Protein AF-C4ICD7-F1 (afdb_monomer)

Nearest PDB structures (foldseek):
  5x9h-assembly1_A  TM=9.433E-01  e=5.413E-24  Thermus thermophilus HB8
  2oux-assembly1_B  TM=9.310E-01  e=3.403E-22  Enterococcus faecalis V583
  5x9g-assembly1_A  TM=9.024E-01  e=1.078E-21  Thermus thermophilus HB8
  8gpv-assembly1_A-2  TM=9.003E-01  e=3.442E-19  Clostridiales bacterium
  8gps-assembly1_A-2  TM=8.011E-01  e=1.754E-17  Chryseobacterium hispalense

Foldseek 3Di:
DDLVVLVCCLQPNDLVSVVVSLVPDQLVSVLVSCVVCVVCNLVSLVSDDLLSLLRNLLPDDLLCSVVSLVSDDLLSSLSNLQNHFLLSLLSNLVNDDPVSSVSSLVSYDPVSSVLSVQLNVADCQWQSNQFTQQAAEDEQAAFLLRVVVVCVVRVSSHPDDQKYFYADPQQATQFIDGPVNSVVDDRRDTSNVRTDRPADAEERNHGLVVVLVVCVVPVDQKHFYAHPRRRTSGMHGVVSSVVVVVLVVVQVVCVVVQFHSPDDPPDDPVNRCVRRVVVVVVVVVVVVVVVVVVVVCVVVCVVPVVVVVCVVVVVVD

Sequence (317 aa):
MTKERLLEILLYGSDKELQEAINKIHPADILDIIHDEENDFVKILNRLPDWMIADIIEEEEDEEKYEILKNFSENKQKNILGEMFSDEITDMVGALDEEESKEVLEKIDEDERKDVQKLLNYDPDTAGGIMATEFVSIRENKSIGETLKYLQKEAPDAESVYYLYVVDKMDILKGVVSLRDIVCTQFDTKISDITNNNVISVKYDVDQEEVANIFEKYGFLSMPVVNENNKLLGMVTADDIMEVLKDESTEDIHRLGGIDKEEKVDGTLSESIKSRLPWLVINLITAILAASVVGAFEGTISQVVSLATFMPIVAGM

Organism: NCBI:txid632245

pLDDT: mean 91.86, std 5.86, range [65.81, 98.44]

Mean predicted aligned error: 6.98 Å

Radius of gyration: 26.68 Å; Cα contacts (8 Å, |Δi|>4): 377; chains: 1; bounding box: 60×42×92 Å

Secondary structure (DSSP, 8-state):
--HHHHHHHHHH--HHHHHHHHTTS-HHHHHHHHHHTTTTHHHHHTTS-HHHHHHHHHTS-HHHHHHHHHTS-HHHHHHHHTTS-HHHHHHHHHHS-HHHHHHHHTTS-HHHHHHHHHHTTS-TTBTTTS-BS-EEEE-TT-BHHHHHHHHHHHGGG-SEEEEEEEE-TT-BEEEEEEHHHHHHS-TTSBHHHH-B-----EETTSBHHHHHHHHHHHT-SEEEEE-TT-BEEEEEEHHHHHHHHHHHHHHHHHHHHT--TT--TT--HHHHHHHHHHHHHHHHHHHHHHHHHHHHTHHHHHH-THHHHHHHHHHT-

Solvent-accessible surface area (backbone atoms only — not comparable to full-atom values): 17290 Å² total; per-residue (Å²): 134,56,71,70,60,49,52,48,30,53,74,70,39,53,73,67,56,36,54,62,44,60,80,71,53,60,40,60,66,50,43,60,48,37,69,75,37,67,92,46,33,72,64,35,58,72,72,52,57,50,56,61,50,18,53,31,37,64,70,41,60,46,75,50,33,57,65,61,47,66,76,47,56,71,73,52,38,26,51,21,54,67,53,45,55,47,30,58,54,30,49,31,40,69,62,45,55,79,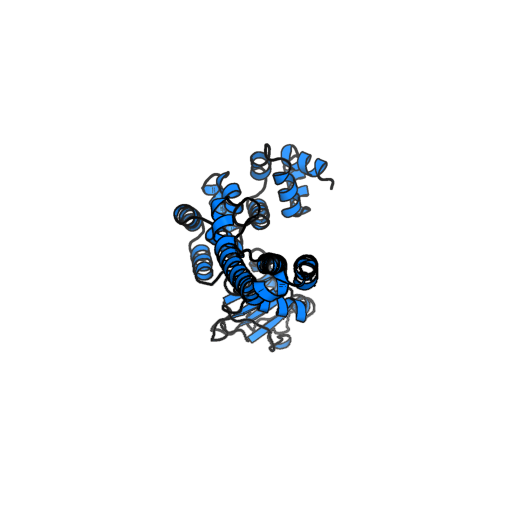68,58,31,49,56,54,55,72,46,40,54,78,67,60,39,54,50,27,59,54,37,67,72,37,57,69,68,12,40,29,27,60,22,32,62,41,58,47,72,45,51,50,85,40,30,35,49,56,49,53,58,48,45,75,70,47,48,88,76,27,83,46,68,61,52,35,36,26,34,46,101,83,43,28,63,54,23,38,36,45,42,68,58,50,76,74,45,61,50,82,44,43,42,59,80,66,44,40,62,85,61,77,65,44,48,39,82,38,45,42,69,62,52,39,54,51,35,70,74,70,68,50,66,59,43,45,22,18,48,99,82,39,29,62,66,30,27,30,52,46,64,62,39,54,51,50,55,54,50,54,53,49,36,52,54,29,50,76,71,46,36,44,79,86,65,53,95,87,54,53,76,68,55,56,47,62,47,31,46,64,49,50,50,53,52,49,53,53,51,50,52,52,50,52,56,54,56,75,42,45,74,61,39,72,77,40,60,67,55,64,72,46,44,64,62,64,74,74,108

InterPro domains:
  IPR000644 CBS domain [PF00571] (128-183)
  IPR000644 CBS domain [PF00571] (191-246)
  IPR000644 CBS domain [PS51371] (131-192)
  IPR000644 CBS domain [PS51371] (194-251)
  IPR000644 CBS domain [SM00116] (134-187)
  IPR000644 CBS domain [SM00116] (198-246)
  IPR006668 Magnesium transporter, MgtE intracellular domain [PF03448] (25-125)
  IPR006668 Magnesium transporter, MgtE intracellular domain [SM00924] (25-127)
  IPR006669 Magnesium transporter MgtE [PTHR43773] (16-317)
  IPR006669 Magnesium transporter MgtE [TIGR00400] (7-317)
  IPR036739 SLC41A/MgtE divalent cation transporters, integral membrane domain superfamily [G3DSA:1.10.357.20] (265-317)
  IPR036739 SLC41A/MgtE divalent cation transporters, integral membrane domain superfamily [SSF161093] (270-317)
  IPR038076 MgtE, N-terminal domain superfamily [G3DSA:1.25.60.10] (1-122)
  IPR046342 CBS domain superfamily [G3DSA:3.10.580.10] (123-251)
  IPR046342 CBS domain superfamily [SSF54631] (126-263)

Structure (mmCIF, N/CA/C/O backbone):
data_AF-C4ICD7-F1
#
_entry.id   AF-C4ICD7-F1
#
loop_
_atom_site.group_PDB
_atom_site.id
_atom_site.type_symbol
_atom_site.label_atom_id
_atom_site.label_alt_id
_atom_site.label_comp_id
_atom_site.label_asym_id
_atom_site.label_entity_id
_atom_site.label_seq_id
_atom_site.pdbx_PDB_ins_code
_atom_site.Cartn_x
_atom_site.Cartn_y
_atom_site.Cartn_z
_atom_site.occupancy
_atom_site.B_iso_or_equiv
_atom_site.auth_seq_id
_atom_site.auth_comp_id
_atom_site.auth_asym_id
_atom_site.auth_atom_id
_atom_site.pdbx_PDB_model_num
ATOM 1 N N . MET A 1 1 ? 20.486 -18.570 3.907 1.00 75.75 1 MET A N 1
ATOM 2 C CA . MET A 1 1 ? 21.836 -18.074 4.272 1.00 75.75 1 MET A CA 1
ATOM 3 C C . MET A 1 1 ? 21.770 -17.638 5.732 1.00 75.75 1 MET A C 1
ATOM 5 O O . MET A 1 1 ? 20.663 -17.356 6.156 1.00 75.75 1 MET A O 1
ATOM 9 N N . THR A 1 2 ? 22.843 -17.670 6.532 1.00 87.38 2 THR A N 1
ATOM 10 C CA . THR A 1 2 ? 22.747 -17.177 7.929 1.00 87.38 2 THR A CA 1
ATOM 11 C C . THR A 1 2 ? 22.864 -15.652 7.972 1.00 87.38 2 THR A C 1
ATOM 13 O O . THR A 1 2 ? 23.501 -15.084 7.080 1.00 87.38 2 THR A O 1
ATOM 16 N N . LYS A 1 3 ? 22.286 -15.008 9.000 1.00 87.06 3 LYS A N 1
ATOM 17 C CA . LYS A 1 3 ? 22.340 -13.547 9.205 1.00 87.06 3 LYS A CA 1
ATOM 18 C C . LYS A 1 3 ? 23.787 -13.040 9.229 1.00 87.06 3 LYS A C 1
ATOM 20 O O . LYS A 1 3 ? 24.115 -12.096 8.518 1.00 87.06 3 LYS A O 1
ATOM 25 N N . GLU A 1 4 ? 24.700 -13.750 9.904 1.00 87.56 4 GLU A N 1
ATOM 26 C CA . GLU A 1 4 ? 26.110 -13.328 9.966 1.00 87.56 4 GLU A CA 1
ATOM 27 C C . GLU A 1 4 ? 26.805 -13.399 8.601 1.00 87.56 4 GLU A C 1
ATOM 29 O O . GLU A 1 4 ? 27.629 -12.549 8.266 1.00 87.56 4 GLU A O 1
ATOM 34 N N . ARG A 1 5 ? 26.471 -14.409 7.785 1.00 89.19 5 ARG A N 1
ATOM 35 C CA . ARG A 1 5 ? 27.045 -14.530 6.442 1.00 89.19 5 ARG A CA 1
ATOM 36 C C . ARG A 1 5 ? 26.498 -13.460 5.501 1.00 89.19 5 ARG A C 1
ATOM 38 O O . ARG A 1 5 ? 27.237 -12.998 4.636 1.00 89.19 5 ARG A O 1
ATOM 45 N N . LEU A 1 6 ? 25.225 -13.093 5.648 1.00 90.44 6 LEU A N 1
ATOM 46 C CA . LEU A 1 6 ? 24.626 -12.000 4.890 1.00 90.44 6 LEU A CA 1
ATOM 47 C C . LEU A 1 6 ? 25.302 -10.672 5.244 1.00 90.44 6 LEU A C 1
ATOM 49 O O . LEU A 1 6 ? 25.805 -10.006 4.344 1.00 90.44 6 LEU A O 1
ATOM 53 N N . LEU A 1 7 ? 25.432 -10.360 6.535 1.00 90.88 7 LEU A N 1
ATOM 54 C CA . LEU A 1 7 ? 26.133 -9.166 7.011 1.00 90.88 7 LEU A CA 1
ATOM 55 C C . LEU A 1 7 ? 27.568 -9.076 6.463 1.00 90.88 7 LEU A C 1
ATOM 57 O O . LEU A 1 7 ? 27.983 -8.037 5.954 1.00 90.88 7 LEU A O 1
ATOM 61 N N . GLU A 1 8 ? 28.321 -10.181 6.480 1.00 91.19 8 GLU A N 1
ATOM 62 C CA . GLU A 1 8 ? 29.675 -10.222 5.914 1.00 91.19 8 GLU A CA 1
ATOM 63 C C . GLU A 1 8 ? 29.690 -9.867 4.414 1.00 91.19 8 GLU A C 1
ATOM 65 O O . GLU A 1 8 ? 30.572 -9.138 3.954 1.00 91.19 8 GLU A O 1
ATOM 70 N N . ILE A 1 9 ? 28.710 -10.346 3.641 1.00 92.19 9 ILE A N 1
ATOM 71 C CA . ILE A 1 9 ? 28.584 -10.027 2.211 1.00 92.19 9 ILE A CA 1
ATOM 72 C C . ILE A 1 9 ? 28.192 -8.554 2.017 1.00 92.19 9 ILE A C 1
ATOM 74 O O . ILE A 1 9 ? 28.817 -7.864 1.203 1.00 92.19 9 ILE A O 1
ATOM 78 N N . LEU A 1 10 ? 27.220 -8.062 2.791 1.00 91.19 10 LEU A N 1
ATOM 79 C CA . LEU A 1 10 ? 26.747 -6.675 2.759 1.00 91.19 10 LEU A CA 1
ATOM 80 C C . LEU A 1 10 ? 27.852 -5.674 3.109 1.00 91.19 10 LEU A C 1
ATOM 82 O O . LEU A 1 10 ? 27.920 -4.611 2.500 1.00 91.19 10 LEU A O 1
ATOM 86 N N . LEU A 1 11 ? 28.785 -6.023 3.996 1.00 90.00 11 LEU A N 1
ATOM 87 C CA . LEU A 1 11 ? 29.894 -5.141 4.378 1.00 90.00 11 LEU A CA 1
ATOM 88 C C . LEU A 1 11 ? 31.153 -5.315 3.527 1.00 90.00 11 LEU A C 1
ATOM 90 O O . LEU A 1 11 ? 31.788 -4.324 3.162 1.00 90.00 11 LEU A O 1
ATOM 94 N N . TYR A 1 12 ? 31.521 -6.557 3.199 1.00 92.00 12 TYR A N 1
ATOM 95 C CA . TYR A 1 12 ? 32.847 -6.875 2.652 1.00 92.00 12 TYR A CA 1
ATOM 96 C C . TYR A 1 12 ? 32.838 -7.788 1.423 1.00 92.00 12 TYR A C 1
ATOM 98 O O . TYR A 1 12 ? 33.898 -8.016 0.834 1.00 92.00 12 TYR A O 1
ATOM 106 N N . GLY A 1 13 ? 31.681 -8.323 1.028 1.00 90.25 13 GLY A N 1
ATOM 107 C CA . GLY A 1 13 ? 31.558 -9.181 -0.152 1.00 90.25 13 GLY A CA 1
ATOM 108 C C . GLY A 1 13 ? 31.999 -8.471 -1.432 1.00 90.25 13 GLY A C 1
ATOM 109 O O . GLY A 1 13 ? 31.950 -7.251 -1.527 1.00 90.25 13 GLY A O 1
ATOM 110 N N . SER A 1 14 ? 32.425 -9.209 -2.448 1.00 93.31 14 SER A N 1
ATOM 111 C CA . SER A 1 14 ? 32.646 -8.625 -3.779 1.00 93.31 14 SER A CA 1
ATOM 112 C C . SER A 1 14 ? 31.326 -8.179 -4.427 1.00 93.31 14 SER A C 1
ATOM 114 O O . SER A 1 14 ? 30.272 -8.713 -4.091 1.00 93.31 14 SER A O 1
ATOM 116 N N . ASP A 1 15 ? 31.364 -7.268 -5.407 1.00 90.12 15 ASP A N 1
ATOM 117 C CA . ASP A 1 15 ? 30.156 -6.807 -6.127 1.00 90.12 15 ASP A CA 1
ATOM 118 C C . ASP A 1 15 ? 29.334 -7.973 -6.698 1.00 90.12 15 ASP A C 1
ATOM 120 O O . ASP A 1 15 ? 28.107 -7.955 -6.690 1.00 90.12 15 ASP A O 1
ATOM 124 N N . LYS A 1 16 ? 30.018 -9.035 -7.141 1.00 92.44 16 LYS A N 1
ATOM 125 C CA . LYS A 1 16 ? 29.370 -10.248 -7.641 1.00 92.44 16 LYS A CA 1
ATOM 126 C C . LYS A 1 16 ? 28.662 -11.030 -6.531 1.00 92.44 16 LYS A C 1
ATOM 128 O O . LYS A 1 16 ? 27.546 -11.492 -6.742 1.00 92.44 16 LYS A O 1
ATOM 133 N N . GLU A 1 17 ? 29.306 -11.211 -5.379 1.00 92.69 17 GLU A N 1
ATOM 134 C CA . GLU A 1 17 ? 28.687 -11.892 -4.232 1.00 92.69 17 GLU A CA 1
ATOM 135 C C . GLU A 1 17 ? 27.501 -11.098 -3.694 1.00 92.69 17 GLU A C 1
ATOM 137 O O . GLU A 1 17 ? 26.475 -11.690 -3.375 1.00 92.69 17 GLU A O 1
ATOM 142 N N . LEU A 1 18 ? 27.627 -9.770 -3.650 1.00 92.12 18 LEU A N 1
ATOM 143 C CA . LEU A 1 18 ? 26.559 -8.869 -3.244 1.00 92.12 18 LEU A CA 1
ATOM 144 C C . LEU A 1 18 ? 25.364 -8.971 -4.196 1.00 92.12 18 LEU A C 1
ATOM 146 O O . LEU A 1 18 ? 24.251 -9.215 -3.748 1.00 92.12 18 LEU A O 1
ATOM 150 N N . GLN A 1 19 ? 25.589 -8.896 -5.509 1.00 90.38 19 GLN A N 1
ATOM 151 C CA . GLN A 1 19 ? 24.520 -9.038 -6.498 1.00 90.38 19 GLN A CA 1
ATOM 152 C C . GLN A 1 19 ? 23.853 -10.424 -6.448 1.00 90.38 19 GLN A C 1
ATOM 154 O O . GLN A 1 19 ? 22.639 -10.543 -6.593 1.00 90.38 19 GLN A O 1
ATOM 159 N N . GLU A 1 20 ? 24.623 -11.495 -6.231 1.00 90.50 20 GLU A N 1
ATOM 160 C CA . GLU A 1 20 ? 24.060 -12.838 -6.050 1.00 90.50 20 GLU A CA 1
ATOM 161 C C . GLU A 1 20 ? 23.255 -12.987 -4.752 1.00 90.50 20 GLU A C 1
ATOM 163 O O . GLU A 1 20 ? 22.360 -13.835 -4.711 1.00 90.50 20 GLU A O 1
ATOM 168 N N . ALA A 1 21 ? 23.593 -12.221 -3.711 1.00 90.38 21 ALA A N 1
ATOM 169 C CA . ALA A 1 21 ? 22.885 -12.197 -2.436 1.00 90.38 21 ALA A CA 1
ATOM 170 C C . ALA A 1 21 ? 21.577 -11.404 -2.541 1.00 90.38 21 ALA A C 1
ATOM 172 O O . ALA A 1 21 ? 20.526 -11.969 -2.265 1.00 90.38 21 ALA A O 1
ATOM 173 N N . ILE A 1 22 ? 21.639 -10.162 -3.028 1.00 90.19 22 ILE A N 1
ATOM 174 C CA . ILE A 1 22 ? 20.489 -9.261 -3.228 1.00 90.19 22 ILE A CA 1
ATOM 175 C C . ILE A 1 22 ? 19.388 -9.945 -4.050 1.00 90.19 22 ILE A C 1
ATOM 177 O O . ILE A 1 22 ? 18.231 -9.925 -3.669 1.00 90.19 22 ILE A O 1
ATOM 181 N N . ASN A 1 23 ? 19.741 -10.673 -5.115 1.00 87.75 23 ASN A N 1
ATOM 182 C CA . ASN A 1 23 ? 18.763 -11.384 -5.956 1.00 87.75 23 ASN A CA 1
ATOM 183 C C . ASN A 1 23 ? 18.066 -12.591 -5.285 1.00 87.75 23 ASN A C 1
ATOM 185 O O . ASN A 1 23 ? 17.307 -13.302 -5.946 1.00 87.75 23 ASN A O 1
ATOM 189 N N . LYS A 1 24 ? 18.407 -12.937 -4.041 1.00 90.38 24 LYS A N 1
ATOM 190 C CA . LYS A 1 24 ? 17.931 -14.156 -3.360 1.00 90.38 24 LYS A CA 1
ATOM 191 C C . LYS A 1 24 ? 17.367 -13.895 -1.968 1.00 90.38 24 LYS A C 1
ATOM 193 O O . LYS A 1 24 ? 17.033 -14.865 -1.287 1.00 90.38 24 LYS A O 1
ATOM 198 N N . ILE A 1 25 ? 17.369 -12.648 -1.522 1.00 91.75 25 ILE A N 1
ATOM 199 C CA . ILE A 1 25 ? 17.092 -12.261 -0.141 1.00 91.75 25 ILE A CA 1
ATOM 200 C C . ILE A 1 25 ? 15.985 -11.232 -0.162 1.00 91.75 25 ILE A C 1
ATOM 202 O O . ILE A 1 25 ? 15.943 -10.418 -1.081 1.00 91.75 25 ILE A O 1
ATOM 206 N N . HIS A 1 26 ? 15.107 -11.314 0.829 1.00 92.38 26 HIS A N 1
ATOM 207 C CA . HIS A 1 26 ? 14.028 -10.358 0.973 1.00 92.38 26 HIS A CA 1
ATOM 208 C C . HIS A 1 26 ? 14.561 -9.029 1.533 1.00 92.38 26 HIS A C 1
ATOM 210 O O . HIS A 1 26 ? 15.415 -9.074 2.423 1.00 92.38 26 HIS A O 1
ATOM 216 N N . PRO A 1 27 ? 14.064 -7.875 1.070 1.00 93.75 27 PRO A N 1
ATOM 217 C CA . PRO A 1 27 ? 14.352 -6.561 1.652 1.00 93.75 27 PRO A CA 1
ATOM 218 C C . PRO A 1 27 ? 14.207 -6.532 3.185 1.00 93.75 27 PRO A C 1
ATOM 220 O O . PRO A 1 27 ? 15.164 -6.177 3.872 1.00 93.75 27 PRO A O 1
ATOM 223 N N . ALA A 1 28 ? 13.107 -7.071 3.724 1.00 92.88 28 ALA A N 1
ATOM 224 C CA . ALA A 1 28 ? 12.883 -7.237 5.169 1.00 92.88 28 ALA A CA 1
ATOM 225 C C . ALA A 1 28 ? 14.028 -7.950 5.933 1.00 92.88 28 ALA A C 1
ATOM 227 O O . ALA A 1 28 ? 14.398 -7.545 7.031 1.00 92.88 28 ALA A O 1
ATOM 228 N N . ASP A 1 29 ? 14.670 -8.977 5.351 1.00 93.50 29 ASP A N 1
ATOM 229 C CA . ASP A 1 29 ? 15.812 -9.656 5.999 1.00 93.50 29 ASP A CA 1
ATOM 230 C C . ASP A 1 29 ? 17.044 -8.732 6.102 1.00 93.50 29 ASP A C 1
ATOM 232 O O . ASP A 1 29 ? 17.922 -8.922 6.952 1.00 93.50 29 ASP A O 1
ATOM 236 N N . ILE A 1 30 ? 17.169 -7.784 5.169 1.00 92.69 30 ILE A N 1
ATOM 237 C CA . ILE A 1 30 ? 18.229 -6.776 5.171 1.00 92.69 30 ILE A CA 1
ATOM 238 C C . ILE A 1 30 ? 17.878 -5.681 6.177 1.00 92.69 30 ILE A C 1
ATOM 240 O O . ILE A 1 30 ? 18.768 -5.288 6.930 1.00 92.69 30 ILE A O 1
ATOM 244 N N . LEU A 1 31 ? 16.614 -5.255 6.243 1.00 92.69 31 LEU A N 1
ATOM 245 C CA . LEU A 1 31 ? 16.120 -4.303 7.238 1.00 92.69 31 LEU A CA 1
ATOM 246 C C . LEU A 1 31 ? 16.405 -4.790 8.670 1.00 92.69 31 LEU A C 1
ATOM 248 O O . LEU A 1 31 ? 17.086 -4.107 9.433 1.00 92.69 31 LEU A O 1
ATOM 252 N N . ASP A 1 32 ? 16.086 -6.052 8.965 1.00 91.62 32 ASP A N 1
ATOM 253 C CA . ASP A 1 32 ? 16.416 -6.724 10.231 1.00 91.62 32 ASP A CA 1
ATOM 254 C C . ASP A 1 32 ? 17.914 -6.654 10.596 1.00 91.62 32 ASP A C 1
ATOM 256 O O . ASP A 1 32 ? 18.301 -6.654 11.768 1.00 91.62 32 ASP A O 1
ATOM 260 N N . ILE A 1 33 ? 18.810 -6.729 9.606 1.00 90.62 33 ILE A N 1
ATOM 261 C CA . ILE A 1 33 ? 20.265 -6.623 9.829 1.00 90.62 33 ILE A CA 1
ATOM 262 C C . ILE A 1 33 ? 20.659 -5.184 10.114 1.00 90.62 33 ILE A C 1
ATOM 264 O O . ILE A 1 33 ? 21.550 -4.928 10.922 1.00 90.62 33 ILE A O 1
ATOM 268 N N . ILE A 1 34 ? 20.035 -4.270 9.394 1.00 88.81 34 ILE A N 1
ATOM 269 C CA . ILE A 1 34 ? 20.298 -2.850 9.452 1.00 88.81 34 ILE A CA 1
ATOM 270 C C . ILE A 1 34 ? 19.889 -2.284 10.824 1.00 88.81 34 ILE A C 1
ATOM 272 O O . ILE A 1 34 ? 20.670 -1.520 11.394 1.00 88.81 34 ILE A O 1
ATOM 276 N N . HIS A 1 35 ? 18.764 -2.732 11.393 1.00 88.12 35 HIS A N 1
ATOM 277 C CA . HIS A 1 35 ? 18.363 -2.426 12.775 1.00 88.12 35 HIS A CA 1
ATOM 278 C C . HIS A 1 35 ? 19.342 -2.983 13.817 1.00 88.12 35 HIS A C 1
ATOM 280 O O . HIS A 1 35 ? 19.689 -2.298 14.775 1.00 88.12 35 HIS A O 1
ATOM 286 N N . ASP A 1 36 ? 19.850 -4.205 13.624 1.00 87.31 36 ASP A N 1
ATOM 287 C CA . ASP A 1 36 ? 20.812 -4.817 14.555 1.00 87.31 36 ASP A CA 1
ATOM 288 C C . ASP A 1 36 ? 22.197 -4.131 14.534 1.00 87.31 36 ASP A C 1
ATOM 290 O O . ASP A 1 36 ? 22.930 -4.166 15.528 1.00 87.31 36 ASP A O 1
ATOM 294 N N . GLU A 1 37 ? 22.588 -3.531 13.405 1.00 84.31 37 GLU A N 1
ATOM 295 C CA . GLU A 1 37 ? 23.934 -3.000 13.146 1.00 84.31 37 GLU A CA 1
ATOM 296 C C . GLU A 1 37 ? 23.916 -1.495 12.801 1.00 84.31 37 GLU A C 1
ATOM 298 O O . GLU A 1 37 ? 24.509 -1.054 11.807 1.00 84.31 37 GLU A O 1
ATOM 303 N N . GLU A 1 38 ? 23.300 -0.676 13.663 1.00 74.44 38 GLU A N 1
ATOM 304 C CA . GLU A 1 38 ? 23.118 0.784 13.489 1.00 74.44 38 GLU A CA 1
ATOM 305 C C . GLU A 1 38 ? 24.387 1.540 13.026 1.00 74.44 38 GLU A C 1
ATOM 307 O O . GLU A 1 38 ? 24.329 2.492 12.248 1.00 74.44 38 GLU A O 1
ATOM 312 N N . ASN A 1 39 ? 25.578 1.118 13.472 1.00 78.75 39 ASN A N 1
ATOM 313 C CA . ASN A 1 39 ? 26.842 1.794 13.143 1.00 78.75 39 ASN A CA 1
ATOM 314 C C . ASN A 1 39 ? 27.305 1.588 11.690 1.00 78.75 39 ASN A C 1
ATOM 316 O O . ASN A 1 39 ? 28.139 2.354 11.189 1.00 78.75 39 ASN A O 1
ATOM 320 N N . ASP A 1 40 ? 26.822 0.535 11.034 1.00 80.94 40 ASP A N 1
ATOM 321 C CA . ASP A 1 40 ? 27.204 0.163 9.675 1.00 80.94 40 ASP A CA 1
ATOM 322 C C . ASP A 1 40 ? 26.055 0.316 8.658 1.00 80.94 40 ASP A C 1
ATOM 324 O O . ASP A 1 40 ? 26.313 0.220 7.454 1.00 80.94 40 ASP A O 1
ATOM 328 N N . PHE A 1 41 ? 24.852 0.684 9.117 1.00 83.44 41 PHE A N 1
ATOM 329 C CA . PHE A 1 41 ? 23.656 1.060 8.345 1.00 83.44 41 PHE A CA 1
ATOM 330 C C . PHE A 1 41 ? 23.978 1.756 7.007 1.00 83.44 41 PHE A C 1
ATOM 332 O O . PHE A 1 41 ? 23.777 1.213 5.918 1.00 83.44 41 PHE A O 1
ATOM 339 N N . VAL A 1 42 ? 24.598 2.942 7.075 1.00 82.94 42 VAL A N 1
ATOM 340 C CA . VAL A 1 42 ? 24.862 3.790 5.896 1.00 82.94 42 VAL A CA 1
ATOM 341 C C . VAL A 1 42 ? 25.854 3.121 4.939 1.00 82.94 42 VAL A C 1
ATOM 343 O O . VAL A 1 42 ? 25.812 3.338 3.726 1.00 82.94 42 VAL A O 1
ATOM 346 N N . LYS A 1 43 ? 26.783 2.310 5.460 1.00 86.94 43 LYS A N 1
ATOM 347 C CA . LYS A 1 43 ? 27.767 1.605 4.628 1.00 86.94 43 LYS A CA 1
ATOM 348 C C . LYS A 1 43 ? 27.118 0.465 3.860 1.00 86.94 43 LYS A C 1
ATOM 350 O O . LYS A 1 43 ? 27.489 0.268 2.708 1.00 86.94 43 LYS A O 1
ATOM 355 N N . ILE A 1 44 ? 26.186 -0.255 4.483 1.00 89.44 44 ILE A N 1
ATOM 356 C CA . ILE A 1 44 ? 25.429 -1.335 3.846 1.00 89.44 44 ILE A CA 1
ATOM 357 C C . ILE A 1 44 ? 24.602 -0.755 2.703 1.00 89.44 44 ILE A C 1
ATOM 359 O O . ILE A 1 44 ? 24.823 -1.119 1.546 1.00 89.44 44 ILE A O 1
ATOM 363 N N . LEU A 1 45 ? 23.743 0.222 3.003 1.00 89.56 45 LEU A N 1
ATOM 364 C CA . LEU A 1 45 ? 22.829 0.790 2.016 1.00 89.56 45 LEU A CA 1
ATOM 365 C C . LEU A 1 45 ? 23.549 1.430 0.824 1.00 89.56 45 LEU A C 1
ATOM 367 O O . LEU A 1 45 ? 23.123 1.295 -0.319 1.00 89.56 45 LEU A O 1
ATOM 371 N N . ASN A 1 46 ? 24.702 2.074 1.036 1.00 89.25 46 ASN A N 1
ATOM 372 C CA . ASN A 1 46 ? 25.459 2.674 -0.068 1.00 89.25 46 ASN A CA 1
ATOM 373 C C . ASN A 1 46 ? 26.010 1.665 -1.087 1.00 89.25 46 ASN A C 1
ATOM 375 O O . ASN A 1 46 ? 26.426 2.075 -2.173 1.00 89.25 46 ASN A O 1
ATOM 379 N N . ARG A 1 47 ? 26.033 0.371 -0.758 1.00 91.75 47 ARG A N 1
ATOM 380 C CA . ARG A 1 47 ? 26.461 -0.695 -1.671 1.00 91.75 47 ARG A CA 1
ATOM 381 C C . ARG A 1 47 ? 25.302 -1.322 -2.443 1.00 91.75 47 ARG A C 1
ATOM 383 O O . ARG A 1 47 ? 25.560 -2.032 -3.414 1.00 91.75 47 ARG A O 1
ATOM 390 N N . LEU A 1 48 ? 24.067 -1.077 -2.017 1.00 93.25 48 LEU A N 1
ATOM 391 C CA . LEU A 1 48 ? 22.864 -1.610 -2.643 1.00 93.25 48 LEU A CA 1
ATOM 392 C C . LEU A 1 48 ? 22.448 -0.753 -3.857 1.00 93.25 48 LEU A C 1
ATOM 394 O O . LEU A 1 48 ? 22.753 0.448 -3.898 1.00 93.25 48 LEU A O 1
ATOM 398 N N . PRO A 1 49 ? 21.811 -1.367 -4.873 1.00 94.19 49 PRO A N 1
ATOM 399 C CA . PRO A 1 49 ? 21.178 -0.636 -5.966 1.00 94.19 49 PRO A CA 1
ATOM 400 C C . PRO A 1 49 ? 19.947 0.131 -5.464 1.00 94.19 49 PRO A C 1
ATOM 402 O O . PRO A 1 49 ? 19.379 -0.241 -4.445 1.00 94.19 49 PRO A O 1
ATOM 405 N N . ASP A 1 50 ? 19.545 1.173 -6.194 1.00 95.38 50 ASP A N 1
ATOM 406 C CA . ASP A 1 50 ? 18.498 2.106 -5.754 1.00 95.38 50 ASP A CA 1
ATOM 407 C C . ASP A 1 50 ? 17.137 1.406 -5.529 1.00 95.38 50 ASP A C 1
ATOM 409 O O . ASP A 1 50 ? 16.568 1.603 -4.464 1.00 95.38 50 ASP A O 1
ATOM 413 N N . TRP A 1 51 ? 16.707 0.496 -6.417 1.00 94.06 51 TRP A N 1
ATOM 414 C CA . TRP A 1 51 ? 15.478 -0.308 -6.243 1.00 94.06 51 TRP A CA 1
ATOM 415 C C . TRP A 1 51 ? 15.466 -1.136 -4.948 1.00 94.06 51 TRP A C 1
ATOM 417 O O . TRP A 1 51 ? 14.515 -1.097 -4.195 1.00 94.06 51 TRP A O 1
ATOM 427 N N . MET A 1 52 ? 16.569 -1.810 -4.600 1.00 95.12 52 MET A N 1
ATOM 428 C CA . MET A 1 52 ? 16.626 -2.601 -3.359 1.00 95.12 52 MET A CA 1
ATOM 429 C C . MET A 1 52 ? 16.602 -1.690 -2.126 1.00 95.12 52 MET A C 1
ATOM 431 O O . MET A 1 52 ? 16.233 -2.127 -1.048 1.00 95.12 52 MET A O 1
ATOM 435 N N . ILE A 1 53 ? 17.061 -0.440 -2.247 1.00 95.62 53 ILE A N 1
ATOM 436 C CA . ILE A 1 53 ? 16.952 0.528 -1.151 1.00 95.62 53 ILE A CA 1
ATOM 437 C C . ILE A 1 53 ? 15.507 1.013 -1.022 1.00 95.62 53 ILE A C 1
ATOM 439 O O . ILE A 1 53 ? 15.076 1.187 0.109 1.00 95.62 53 ILE A O 1
ATOM 443 N N . ALA A 1 54 ? 14.798 1.219 -2.137 1.00 95.75 54 ALA A N 1
ATOM 444 C CA . ALA A 1 54 ? 13.369 1.524 -2.140 1.00 95.75 54 ALA A CA 1
ATOM 445 C C . ALA A 1 54 ? 12.591 0.414 -1.425 1.00 95.75 54 ALA A C 1
ATOM 447 O O . ALA A 1 54 ? 12.051 0.694 -0.362 1.00 95.75 54 ALA A O 1
ATOM 448 N N . ASP A 1 55 ? 12.717 -0.844 -1.866 1.00 94.88 55 ASP A N 1
ATOM 449 C CA . ASP A 1 55 ? 12.033 -1.975 -1.223 1.00 94.88 55 ASP A CA 1
ATOM 450 C C . ASP A 1 55 ? 12.382 -2.112 0.280 1.00 94.88 55 ASP A C 1
ATOM 452 O O . ASP A 1 55 ? 11.577 -2.567 1.077 1.00 94.88 55 ASP A O 1
ATOM 456 N N . ILE A 1 56 ? 13.609 -1.769 0.705 1.00 95.31 56 ILE A N 1
ATOM 457 C CA . ILE A 1 56 ? 13.982 -1.802 2.137 1.00 95.31 56 ILE 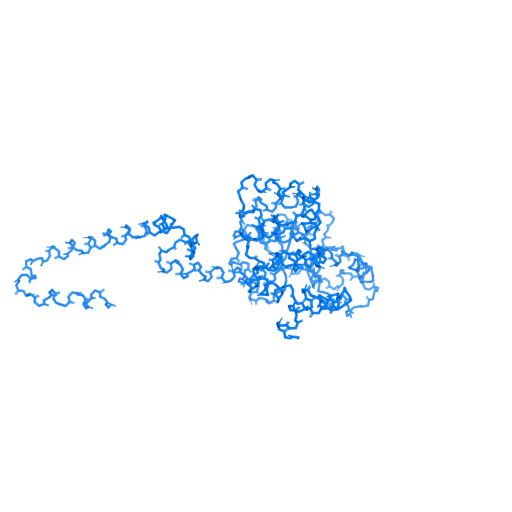A CA 1
ATOM 458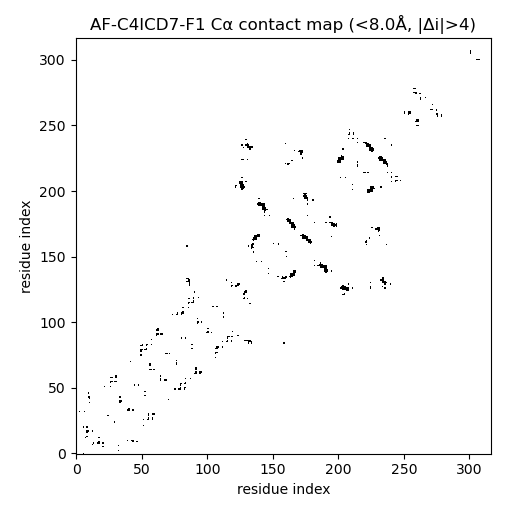 C C . ILE A 1 56 ? 13.289 -0.684 2.921 1.00 95.31 56 ILE A C 1
ATOM 460 O O . ILE A 1 56 ? 12.980 -0.881 4.090 1.00 95.31 56 ILE A O 1
ATOM 464 N N . ILE A 1 57 ? 13.133 0.495 2.316 1.00 95.69 57 ILE A N 1
ATOM 465 C CA . ILE A 1 57 ? 12.460 1.635 2.944 1.00 95.69 57 ILE A CA 1
ATOM 466 C C . ILE A 1 57 ? 10.957 1.370 3.038 1.00 95.69 57 ILE A C 1
ATOM 468 O O . ILE A 1 57 ? 10.371 1.725 4.047 1.00 95.69 57 ILE A O 1
ATOM 472 N N . GLU A 1 58 ? 10.342 0.749 2.036 1.00 94.94 58 GLU A N 1
ATOM 473 C CA . GLU A 1 58 ? 8.908 0.408 2.057 1.00 94.94 58 GLU A CA 1
ATOM 474 C C . GLU A 1 58 ? 8.554 -0.530 3.221 1.00 94.94 58 GLU A C 1
ATOM 476 O O . GLU A 1 58 ? 7.539 -0.349 3.876 1.00 94.94 58 GLU A O 1
ATOM 481 N N . GLU A 1 59 ? 9.450 -1.454 3.572 1.00 93.19 59 GLU A N 1
ATOM 482 C CA . GLU A 1 59 ? 9.267 -2.389 4.698 1.00 93.19 59 GLU A CA 1
ATOM 483 C C . GLU A 1 59 ? 9.457 -1.757 6.094 1.00 93.19 59 GLU A C 1
ATOM 485 O O . GLU A 1 59 ? 9.277 -2.436 7.107 1.00 93.19 59 GLU A O 1
ATOM 490 N N . GLU A 1 60 ? 9.909 -0.505 6.166 1.00 93.69 60 GLU A N 1
ATOM 491 C CA . GLU A 1 60 ? 10.139 0.216 7.421 1.00 93.69 60 GLU A CA 1
ATOM 492 C C . GLU A 1 60 ? 8.859 0.912 7.908 1.00 93.69 60 GLU A C 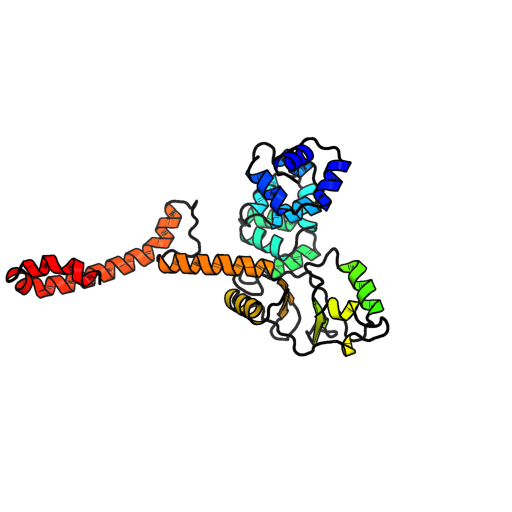1
ATOM 494 O O . GLU A 1 60 ? 7.976 1.223 7.118 1.00 93.69 60 GLU A O 1
ATOM 499 N N . GLU A 1 61 ? 8.758 1.221 9.203 1.00 91.38 61 GLU A N 1
ATOM 500 C CA . GLU A 1 61 ? 7.655 2.051 9.709 1.00 91.38 61 GLU A CA 1
ATOM 501 C C . GLU A 1 61 ? 7.651 3.451 9.048 1.00 91.38 61 GLU A C 1
ATOM 503 O O . GLU A 1 61 ? 8.702 4.088 8.915 1.00 91.38 61 GLU A O 1
ATOM 508 N N . ASP A 1 62 ? 6.471 3.971 8.676 1.00 91.06 62 ASP A N 1
ATOM 509 C CA . ASP A 1 62 ? 6.301 5.211 7.884 1.00 91.06 62 ASP A CA 1
ATOM 510 C C . ASP A 1 62 ? 7.090 6.419 8.403 1.00 91.06 62 ASP A C 1
ATOM 512 O O . ASP A 1 62 ? 7.628 7.227 7.639 1.00 91.06 62 ASP A O 1
ATOM 516 N N . GLU A 1 63 ? 7.187 6.532 9.725 1.00 87.62 63 GLU A N 1
ATOM 517 C CA . GLU A 1 63 ? 7.874 7.619 10.422 1.00 87.62 63 GLU A CA 1
ATOM 518 C C . GLU A 1 63 ? 9.399 7.542 10.295 1.00 87.62 63 GLU A C 1
ATOM 520 O O . GLU A 1 63 ? 10.086 8.565 10.365 1.00 87.62 63 GLU A O 1
ATOM 525 N N . GLU A 1 64 ? 9.941 6.342 10.092 1.00 91.62 64 GLU A N 1
ATOM 526 C CA . GLU A 1 64 ? 11.375 6.093 9.970 1.00 91.62 64 GLU A CA 1
ATOM 527 C C . GLU A 1 64 ? 11.846 6.095 8.504 1.00 91.62 64 GLU A C 1
ATOM 529 O O . GLU A 1 64 ? 13.011 6.428 8.239 1.00 91.62 64 GLU A O 1
ATOM 534 N N . LYS A 1 65 ? 10.945 5.857 7.533 1.00 94.75 65 LYS A N 1
ATOM 535 C CA . LYS A 1 65 ? 11.240 5.859 6.081 1.00 94.75 65 LYS A CA 1
ATOM 536 C C . LYS A 1 65 ? 12.061 7.080 5.646 1.00 94.75 65 LYS A C 1
ATOM 538 O O . LYS A 1 65 ? 13.101 6.970 4.980 1.00 94.75 65 LYS A O 1
ATOM 543 N N . TYR A 1 66 ? 11.648 8.276 6.071 1.00 94.19 66 TYR A N 1
ATOM 544 C CA . TYR A 1 66 ? 12.327 9.518 5.692 1.00 94.19 66 TYR A CA 1
ATOM 545 C C . TYR A 1 66 ? 13.686 9.708 6.382 1.00 94.19 66 TYR A C 1
ATOM 547 O O . TYR A 1 66 ? 14.614 10.253 5.773 1.00 94.19 66 TYR A O 1
ATOM 555 N N . GLU A 1 67 ? 13.855 9.225 7.615 1.00 91.19 67 GLU A N 1
ATOM 556 C CA . GLU A 1 67 ? 15.143 9.271 8.317 1.00 91.19 67 GLU A CA 1
ATOM 557 C C . GLU A 1 67 ? 16.189 8.408 7.606 1.00 91.19 67 GLU A C 1
ATOM 559 O O . GLU A 1 67 ? 17.337 8.838 7.432 1.00 91.19 67 GLU A O 1
ATOM 564 N N . ILE A 1 68 ? 15.789 7.249 7.076 1.00 91.75 68 ILE A N 1
ATOM 565 C CA . ILE A 1 68 ? 16.640 6.441 6.197 1.00 91.75 68 ILE A CA 1
ATOM 566 C C . ILE A 1 68 ? 17.008 7.238 4.940 1.00 91.75 68 ILE A C 1
ATOM 568 O O . ILE A 1 68 ? 18.196 7.386 4.619 1.00 91.75 68 ILE A O 1
ATOM 572 N N . LEU A 1 69 ? 16.012 7.817 4.261 1.00 93.50 69 LEU A N 1
ATOM 573 C CA . LEU A 1 69 ? 16.189 8.557 3.012 1.00 93.50 69 LEU A CA 1
ATOM 574 C C . LEU A 1 69 ? 17.150 9.757 3.156 1.00 93.50 69 LEU A C 1
ATOM 576 O O . LEU A 1 69 ? 17.978 10.012 2.269 1.00 93.50 69 LEU A O 1
ATOM 580 N N . LYS A 1 70 ? 17.114 10.478 4.287 1.00 92.50 70 LYS A N 1
ATOM 581 C CA . LYS A 1 70 ? 17.999 11.627 4.589 1.00 92.50 70 LYS A CA 1
ATOM 582 C C . LYS A 1 70 ? 19.492 11.298 4.541 1.00 92.50 70 LYS A C 1
ATOM 584 O O . LYS A 1 70 ? 20.308 12.196 4.325 1.00 92.50 70 LYS A O 1
ATOM 589 N N . ASN A 1 71 ? 19.873 10.030 4.697 1.00 91.06 71 ASN A N 1
ATOM 590 C CA . ASN A 1 71 ? 21.277 9.612 4.684 1.00 91.06 71 ASN A CA 1
ATOM 591 C C . ASN A 1 71 ? 21.919 9.624 3.286 1.00 91.06 71 ASN A C 1
ATOM 593 O O . ASN A 1 71 ? 23.146 9.513 3.164 1.00 91.06 71 ASN A O 1
ATOM 597 N N . PHE A 1 72 ? 21.126 9.766 2.222 1.00 92.94 72 PHE A N 1
ATOM 598 C CA . PHE A 1 72 ? 21.614 9.778 0.846 1.00 92.94 72 PHE A CA 1
ATOM 599 C C . PHE A 1 72 ? 21.741 11.190 0.269 1.00 92.94 72 PHE A C 1
ATOM 601 O O . PHE A 1 72 ? 21.106 12.144 0.703 1.00 92.94 72 PHE A O 1
ATOM 608 N N . SER A 1 73 ? 22.561 11.335 -0.775 1.00 93.81 73 SER A N 1
ATOM 609 C CA . SER A 1 73 ? 22.603 12.582 -1.549 1.00 93.81 73 SER A CA 1
ATOM 610 C C . SER A 1 73 ? 21.268 12.832 -2.252 1.00 93.81 73 SER A C 1
ATOM 612 O O . SER A 1 73 ? 20.676 11.868 -2.730 1.00 93.81 73 SER A O 1
ATOM 614 N N . GLU A 1 74 ? 20.878 14.093 -2.455 1.00 93.56 74 GLU A N 1
ATOM 615 C CA . GLU A 1 74 ? 19.627 14.465 -3.146 1.00 93.56 74 GLU A CA 1
ATOM 616 C C . GLU A 1 74 ? 19.378 13.680 -4.444 1.00 93.56 74 GLU A C 1
ATOM 618 O O . GLU A 1 74 ? 18.289 13.165 -4.649 1.00 93.56 74 GLU A O 1
ATOM 623 N N . ASN A 1 75 ? 20.384 13.528 -5.314 1.00 93.75 75 ASN A N 1
ATOM 624 C CA . ASN A 1 75 ? 20.216 12.772 -6.565 1.00 93.75 75 ASN A CA 1
ATOM 625 C C . ASN A 1 75 ? 19.870 11.297 -6.328 1.00 93.75 75 ASN A C 1
ATOM 627 O O . ASN A 1 75 ? 19.122 10.718 -7.101 1.00 93.75 75 ASN A O 1
ATOM 631 N N . LYS A 1 76 ? 20.431 10.695 -5.278 1.00 94.38 76 LYS A N 1
ATOM 632 C CA . LYS A 1 76 ? 20.160 9.301 -4.928 1.00 94.38 76 LYS A CA 1
ATOM 633 C C . LYS A 1 76 ? 18.789 9.160 -4.267 1.00 94.38 76 LYS A C 1
ATOM 635 O O . LYS A 1 76 ? 18.090 8.215 -4.581 1.00 94.38 76 LYS A O 1
ATOM 640 N N . GLN A 1 77 ? 18.371 10.134 -3.458 1.00 95.75 77 GLN A N 1
ATOM 641 C CA . GLN A 1 77 ? 17.002 10.184 -2.936 1.00 95.75 77 GLN A CA 1
ATOM 642 C C . GLN A 1 77 ? 15.972 10.231 -4.067 1.00 95.75 77 GLN A C 1
ATOM 644 O O . GLN A 1 77 ? 15.000 9.503 -4.010 1.00 95.75 77 GLN A O 1
ATOM 649 N N . LYS A 1 78 ? 16.209 11.030 -5.118 1.00 95.88 78 LYS A N 1
ATOM 650 C CA . LYS A 1 78 ? 15.327 11.069 -6.299 1.00 95.88 78 LYS A CA 1
ATOM 651 C C . LYS A 1 78 ? 15.204 9.714 -6.985 1.00 95.88 78 LYS A C 1
ATOM 653 O O . LYS A 1 78 ? 14.104 9.320 -7.329 1.00 95.88 78 LYS A O 1
ATOM 658 N N . ASN A 1 79 ? 16.327 9.022 -7.175 1.00 95.38 79 ASN A N 1
ATOM 659 C CA . ASN A 1 79 ? 16.307 7.696 -7.781 1.00 95.38 79 ASN A CA 1
ATOM 660 C C . ASN A 1 79 ? 15.561 6.687 -6.907 1.00 95.38 79 ASN A C 1
ATOM 662 O O . ASN A 1 79 ? 14.782 5.923 -7.439 1.00 95.38 79 ASN A O 1
ATOM 666 N N . ILE A 1 80 ? 15.803 6.690 -5.592 1.00 96.25 80 ILE A N 1
ATOM 667 C CA . ILE A 1 80 ? 15.130 5.783 -4.654 1.00 96.25 80 ILE A CA 1
ATOM 668 C C . ILE A 1 80 ? 13.622 6.047 -4.660 1.00 96.25 80 ILE A C 1
ATOM 670 O O . ILE A 1 80 ? 12.853 5.123 -4.852 1.00 96.25 80 ILE A O 1
ATOM 674 N N . LEU A 1 81 ? 13.210 7.312 -4.526 1.00 96.25 81 LEU A N 1
ATOM 675 C CA . LEU A 1 81 ? 11.797 7.693 -4.539 1.00 96.25 81 LEU A CA 1
ATOM 676 C C . LEU A 1 81 ? 11.092 7.331 -5.852 1.00 96.25 81 LEU A C 1
ATOM 678 O O . LEU A 1 81 ? 9.909 7.047 -5.822 1.00 96.25 81 LEU A O 1
ATOM 682 N N . GLY A 1 82 ? 11.791 7.360 -6.990 1.00 93.88 82 GLY A N 1
ATOM 683 C CA . GLY A 1 82 ? 11.221 6.952 -8.280 1.00 93.88 82 GLY A CA 1
ATOM 684 C C . GLY A 1 82 ? 11.149 5.435 -8.489 1.00 93.88 82 GLY A C 1
ATOM 685 O O . GLY A 1 82 ? 10.669 4.993 -9.525 1.00 93.88 82 GLY A O 1
ATOM 686 N N . GLU A 1 83 ? 11.674 4.640 -7.555 1.00 94.69 83 GLU A N 1
ATOM 687 C CA . GLU A 1 83 ? 11.524 3.180 -7.546 1.00 94.69 83 GLU A CA 1
ATOM 688 C C . GLU A 1 83 ? 10.507 2.728 -6.482 1.00 94.69 83 GLU A C 1
ATOM 690 O O . GLU A 1 83 ? 10.222 1.540 -6.428 1.00 94.69 83 GLU A O 1
ATOM 695 N N . MET A 1 84 ? 9.981 3.648 -5.658 1.00 95.56 84 MET A N 1
ATOM 696 C CA . MET A 1 84 ? 8.977 3.344 -4.634 1.00 95.56 84 MET A CA 1
ATOM 697 C C . MET A 1 84 ? 7.550 3.418 -5.187 1.00 95.56 84 MET A C 1
ATOM 699 O O . MET A 1 84 ? 7.274 4.202 -6.103 1.00 95.56 84 MET A O 1
ATOM 703 N N . PHE A 1 85 ? 6.629 2.669 -4.586 1.00 94.94 85 PHE A N 1
ATOM 704 C CA . PHE A 1 85 ? 5.210 2.701 -4.938 1.00 94.94 85 PHE A CA 1
ATOM 705 C C . PHE A 1 85 ? 4.485 3.961 -4.435 1.00 94.94 85 PHE A C 1
ATOM 707 O O . PHE A 1 85 ? 4.933 4.679 -3.535 1.00 94.94 85 PHE A O 1
ATOM 714 N N . SER A 1 86 ? 3.380 4.319 -5.100 1.00 94.31 86 SER A N 1
ATOM 715 C CA . SER A 1 86 ? 2.729 5.619 -4.883 1.00 94.31 86 SER A CA 1
ATOM 716 C C . SER A 1 86 ? 2.021 5.748 -3.535 1.00 94.31 86 SER A C 1
ATOM 718 O O . SER A 1 86 ? 1.998 6.850 -2.979 1.00 94.31 86 SER A O 1
ATOM 720 N N . ASP A 1 87 ? 1.453 4.665 -3.024 1.00 94.69 87 ASP A N 1
ATOM 721 C CA . ASP A 1 87 ? 0.925 4.526 -1.664 1.00 94.69 87 ASP A CA 1
ATOM 722 C C . ASP A 1 87 ? 2.040 4.625 -0.627 1.00 94.69 87 ASP A C 1
ATOM 724 O O . ASP A 1 87 ? 1.977 5.507 0.222 1.00 94.69 87 ASP A O 1
ATOM 728 N N . GLU A 1 88 ? 3.137 3.896 -0.803 1.00 95.62 88 GLU A N 1
ATOM 729 C CA . GLU A 1 88 ? 4.297 3.947 0.099 1.00 95.62 88 GLU A CA 1
ATOM 730 C C . GLU A 1 88 ? 4.878 5.363 0.263 1.00 95.62 88 GLU A C 1
ATOM 732 O O . GLU A 1 88 ? 5.196 5.834 1.362 1.00 95.62 88 GLU A O 1
ATOM 737 N N . ILE A 1 89 ? 4.987 6.109 -0.842 1.00 95.62 89 ILE A N 1
ATOM 738 C CA . ILE A 1 89 ? 5.396 7.520 -0.800 1.00 95.62 89 ILE A CA 1
ATOM 739 C C . ILE A 1 89 ? 4.320 8.381 -0.127 1.00 95.62 89 ILE A C 1
ATOM 741 O O . ILE A 1 89 ? 4.653 9.365 0.541 1.00 95.62 89 ILE A O 1
ATOM 745 N N . THR A 1 90 ? 3.042 8.068 -0.340 1.00 95.50 90 THR A N 1
ATOM 746 C CA . THR A 1 90 ? 1.918 8.800 0.257 1.00 95.50 90 THR A CA 1
ATOM 747 C C . THR A 1 90 ? 1.923 8.653 1.770 1.00 95.50 90 THR A C 1
ATOM 749 O O . THR A 1 90 ? 1.830 9.679 2.446 1.00 95.50 90 THR A O 1
ATOM 752 N N . ASP A 1 91 ? 2.106 7.441 2.284 1.00 94.12 91 ASP A N 1
ATOM 753 C CA . ASP A 1 91 ? 2.110 7.144 3.716 1.00 94.12 91 ASP A CA 1
ATOM 754 C C . ASP A 1 91 ? 3.324 7.768 4.402 1.00 94.12 91 ASP A C 1
ATOM 756 O O . ASP A 1 91 ? 3.170 8.536 5.359 1.00 94.12 91 ASP A O 1
ATOM 760 N N . MET A 1 92 ? 4.514 7.625 3.802 1.00 95.25 92 MET A N 1
ATOM 761 C CA . MET A 1 92 ? 5.703 8.347 4.259 1.00 95.25 92 MET A CA 1
ATOM 762 C C . MET A 1 92 ? 5.445 9.859 4.305 1.00 95.25 92 MET A C 1
ATOM 764 O O . MET A 1 92 ? 5.725 10.496 5.312 1.00 95.25 92 MET A O 1
ATOM 768 N N . VAL A 1 93 ? 4.918 10.476 3.239 1.00 95.06 93 VAL A N 1
ATOM 769 C CA . VAL A 1 93 ? 4.643 11.927 3.230 1.00 95.06 93 VAL A CA 1
ATOM 770 C C . VAL A 1 93 ? 3.569 12.304 4.255 1.00 95.06 93 VAL A C 1
ATOM 772 O O . VAL A 1 93 ? 3.663 13.372 4.856 1.00 95.06 93 VAL A O 1
ATOM 775 N N . GLY A 1 94 ? 2.573 11.448 4.479 1.00 92.19 94 GLY A N 1
ATOM 776 C CA . GLY A 1 94 ? 1.520 11.639 5.476 1.00 92.19 94 GLY A CA 1
ATOM 777 C C . GLY A 1 94 ? 2.044 11.689 6.913 1.00 92.19 94 GLY A C 1
ATOM 778 O O . GLY A 1 94 ? 1.491 12.427 7.733 1.00 92.19 94 GLY A O 1
ATOM 779 N N . ALA A 1 95 ? 3.136 10.977 7.200 1.00 90.88 95 ALA A N 1
ATOM 780 C CA . ALA A 1 95 ? 3.796 10.961 8.505 1.00 90.88 95 ALA A CA 1
ATOM 781 C C . ALA A 1 95 ? 4.716 12.176 8.766 1.00 90.88 95 ALA A C 1
ATOM 783 O O . ALA A 1 95 ? 5.110 12.424 9.910 1.00 90.88 95 ALA A O 1
ATOM 784 N N . LEU A 1 96 ? 5.058 12.955 7.733 1.00 93.56 96 LEU A N 1
ATOM 785 C CA . LEU A 1 96 ? 6.035 14.047 7.811 1.00 93.56 96 LEU A CA 1
ATOM 786 C C . LEU A 1 96 ? 5.430 15.411 8.148 1.00 93.56 96 LEU A C 1
ATOM 788 O O . LEU A 1 96 ? 4.247 15.688 7.945 1.00 93.56 96 LEU A O 1
ATOM 792 N N . ASP A 1 97 ? 6.285 16.331 8.604 1.00 93.88 97 ASP A N 1
ATOM 793 C CA . ASP A 1 97 ? 5.895 17.734 8.726 1.00 93.88 97 ASP A CA 1
ATOM 794 C C . ASP A 1 97 ? 5.768 18.432 7.354 1.00 93.88 97 ASP A C 1
ATOM 796 O O . ASP A 1 97 ? 6.158 17.907 6.307 1.00 93.88 97 ASP A O 1
ATOM 800 N N . GLU A 1 98 ? 5.192 19.641 7.334 1.00 92.81 98 GLU A N 1
ATOM 801 C CA . GLU A 1 98 ? 4.935 20.370 6.084 1.00 92.81 98 GLU A CA 1
ATOM 802 C C . GLU A 1 98 ? 6.210 20.713 5.286 1.00 92.81 98 GLU A C 1
ATOM 804 O O . GLU A 1 98 ? 6.148 20.811 4.056 1.00 92.81 98 GLU A O 1
ATOM 809 N N . GLU A 1 99 ? 7.347 20.955 5.950 1.00 94.12 99 GLU A N 1
ATOM 810 C CA . GLU A 1 99 ? 8.600 21.301 5.267 1.00 94.12 99 GLU A CA 1
ATOM 811 C C . GLU A 1 99 ? 9.219 20.052 4.633 1.00 94.12 99 GLU A C 1
ATOM 813 O O . GLU A 1 99 ? 9.572 20.072 3.449 1.00 94.12 99 GLU A O 1
ATOM 818 N N . GLU A 1 100 ? 9.269 18.961 5.392 1.00 94.44 100 GLU A N 1
ATOM 819 C CA . GLU A 1 100 ? 9.808 17.665 4.980 1.00 94.44 100 GLU A CA 1
ATOM 820 C C . GLU A 1 100 ? 8.973 17.030 3.861 1.00 94.44 100 GLU A C 1
ATOM 822 O O . GLU A 1 100 ? 9.512 16.657 2.813 1.00 94.44 100 GLU A O 1
ATOM 827 N N . SER A 1 101 ? 7.644 17.034 4.011 1.00 94.38 101 SER A N 1
ATOM 828 C CA . SER A 1 101 ? 6.687 16.605 2.981 1.00 94.38 101 SER A CA 1
ATOM 829 C C . SER A 1 101 ? 6.957 17.289 1.644 1.00 94.38 101 SER A C 1
ATOM 831 O O . SER A 1 101 ? 6.999 16.673 0.576 1.00 94.38 101 SER A O 1
ATOM 833 N N . LYS A 1 102 ? 7.169 18.607 1.684 1.00 93.94 102 LYS A N 1
ATOM 834 C CA . LYS A 1 102 ? 7.406 19.398 0.480 1.00 93.94 102 LYS A CA 1
ATOM 835 C C . LYS A 1 102 ? 8.751 19.067 -0.158 1.00 93.94 102 LYS A C 1
ATOM 837 O O . LYS A 1 102 ? 8.846 19.042 -1.385 1.00 93.94 102 LYS A O 1
ATOM 842 N N . GLU A 1 103 ? 9.767 18.794 0.653 1.00 93.94 103 GLU A N 1
ATOM 843 C CA . GLU A 1 103 ? 11.088 18.386 0.186 1.00 93.94 103 GLU A CA 1
ATOM 844 C C . GLU A 1 103 ? 11.043 17.040 -0.555 1.00 93.94 103 GLU A C 1
ATOM 846 O O . GLU A 1 103 ? 11.664 16.906 -1.613 1.00 93.94 103 GLU A O 1
ATOM 851 N N . VAL A 1 104 ? 10.288 16.062 -0.042 1.00 94.69 104 VAL A N 1
ATOM 852 C CA . VAL A 1 104 ? 10.063 14.765 -0.706 1.00 94.69 104 VAL A CA 1
ATOM 853 C C . VAL A 1 104 ? 9.300 14.958 -2.017 1.00 94.69 104 VAL A C 1
ATOM 855 O O . VAL A 1 104 ? 9.761 14.527 -3.077 1.00 94.69 104 VAL A O 1
ATOM 858 N N . LEU A 1 105 ? 8.190 15.703 -1.991 1.00 94.25 105 LEU A N 1
ATOM 859 C CA . LEU A 1 105 ? 7.388 15.962 -3.188 1.00 94.25 105 LEU A CA 1
ATOM 860 C C . LEU A 1 105 ? 8.184 16.693 -4.282 1.00 94.25 105 LEU A C 1
ATOM 862 O O . LEU A 1 105 ? 7.941 16.478 -5.467 1.00 94.25 105 LEU A O 1
ATOM 866 N N . GLU A 1 106 ? 9.148 17.554 -3.953 1.00 94.50 106 GLU A N 1
ATOM 867 C CA . GLU A 1 106 ? 10.012 18.220 -4.943 1.00 94.50 106 GLU A CA 1
ATOM 868 C C . GLU A 1 106 ? 11.040 17.276 -5.605 1.00 94.50 106 GLU A C 1
ATOM 870 O O . GLU A 1 106 ? 11.615 17.629 -6.642 1.00 94.50 106 GLU A O 1
ATOM 875 N N . LYS A 1 107 ? 11.253 16.075 -5.052 1.00 94.31 107 LYS A N 1
ATOM 876 C CA . LYS A 1 107 ? 12.231 15.088 -5.535 1.00 94.31 107 LYS A CA 1
ATOM 877 C C . LYS A 1 107 ? 11.653 14.036 -6.484 1.00 94.31 107 LYS A C 1
ATOM 879 O O . LYS A 1 107 ? 12.402 13.592 -7.347 1.00 94.31 107 LYS A O 1
ATOM 884 N N . ILE A 1 108 ? 10.368 13.713 -6.376 1.00 94.06 108 ILE A N 1
ATOM 885 C CA . ILE A 1 108 ? 9.667 12.788 -7.287 1.00 94.06 108 ILE A CA 1
ATOM 886 C C . ILE A 1 108 ? 9.354 13.413 -8.653 1.00 94.06 108 ILE A C 1
ATOM 888 O O . ILE A 1 108 ? 9.316 14.647 -8.808 1.00 94.06 108 ILE A O 1
ATOM 892 N N . ASP A 1 109 ? 9.119 12.571 -9.656 1.00 92.62 109 ASP A N 1
ATOM 893 C CA . ASP A 1 109 ? 8.814 13.025 -11.010 1.00 92.62 109 ASP A CA 1
ATOM 894 C C . ASP A 1 109 ? 7.422 13.674 -11.107 1.00 92.62 109 ASP A C 1
ATOM 896 O O . ASP A 1 109 ? 6.582 13.589 -10.214 1.00 92.62 109 ASP A O 1
ATOM 900 N N . GLU A 1 110 ? 7.168 14.441 -12.175 1.00 91.94 110 GLU A N 1
ATOM 901 C CA . GLU A 1 110 ? 5.932 15.239 -12.274 1.00 91.94 110 GLU A CA 1
ATOM 902 C C . GLU A 1 110 ? 4.661 14.385 -12.333 1.00 91.94 110 GLU A C 1
ATOM 904 O O . GLU A 1 110 ? 3.612 14.829 -11.866 1.00 91.94 110 GLU A O 1
ATOM 909 N N . ASP A 1 111 ? 4.742 13.204 -12.941 1.00 89.75 111 ASP A N 1
ATOM 910 C CA . ASP A 1 111 ? 3.595 12.316 -13.091 1.00 89.75 111 ASP A CA 1
ATOM 911 C C . ASP A 1 111 ? 3.326 11.551 -11.785 1.00 89.75 111 ASP A C 1
ATOM 913 O O . ASP A 1 111 ? 2.224 11.692 -11.261 1.00 89.75 111 ASP A O 1
ATOM 917 N N . GLU A 1 112 ? 4.344 10.939 -11.171 1.00 89.56 112 GLU A N 1
ATOM 918 C CA . GLU A 1 112 ? 4.273 10.352 -9.816 1.00 89.56 112 GLU A CA 1
ATOM 919 C C . GLU A 1 112 ? 3.762 11.356 -8.780 1.00 89.56 112 GLU A C 1
ATOM 921 O O . GLU A 1 112 ? 2.831 11.076 -8.029 1.00 89.56 112 GLU A O 1
ATOM 926 N N . ARG A 1 113 ? 4.274 12.598 -8.796 1.00 93.88 113 ARG A N 1
ATOM 927 C CA . ARG A 1 113 ? 3.797 13.659 -7.897 1.00 93.88 113 ARG A CA 1
ATOM 928 C C . ARG A 1 113 ? 2.296 13.887 -8.013 1.00 93.88 113 ARG A C 1
ATOM 930 O O . ARG A 1 113 ? 1.659 14.207 -7.013 1.00 93.88 113 ARG A O 1
ATOM 937 N N . LYS A 1 114 ? 1.718 13.790 -9.214 1.00 92.50 114 LYS A N 1
ATOM 938 C CA . LYS A 1 114 ? 0.266 13.961 -9.390 1.00 92.50 114 LYS A CA 1
ATOM 939 C C . LYS A 1 114 ? -0.506 12.794 -8.801 1.00 92.50 114 LYS A C 1
ATOM 941 O O . LYS A 1 114 ? -1.651 13.013 -8.418 1.00 92.50 114 LYS A O 1
ATOM 946 N N . ASP A 1 115 ? 0.061 11.598 -8.798 1.00 91.56 115 ASP A N 1
ATOM 947 C CA . ASP A 1 115 ? -0.584 10.410 -8.255 1.00 91.56 115 ASP A CA 1
ATOM 948 C C . ASP A 1 115 ? -0.510 10.420 -6.725 1.00 91.56 115 ASP A C 1
ATOM 950 O O . ASP A 1 115 ? -1.569 10.455 -6.100 1.00 91.56 115 ASP A O 1
ATOM 954 N N . VAL A 1 116 ? 0.667 10.657 -6.138 1.00 94.31 116 VAL A N 1
ATOM 955 C CA . VAL A 1 116 ? 0.836 10.892 -4.688 1.00 94.31 116 VAL A CA 1
ATOM 956 C C . VAL A 1 116 ? -0.065 12.032 -4.195 1.00 94.31 116 VAL A C 1
ATOM 958 O O . VAL A 1 116 ? -0.808 11.898 -3.229 1.00 94.31 116 VAL A O 1
ATOM 961 N N . GLN A 1 117 ? -0.108 13.170 -4.901 1.00 93.25 117 GLN A N 1
ATOM 962 C CA . GLN A 1 117 ? -0.996 14.277 -4.519 1.00 93.25 117 GLN A CA 1
ATOM 963 C C . GLN A 1 117 ? -2.483 13.935 -4.603 1.00 93.25 117 GLN A C 1
ATOM 965 O O . GLN A 1 117 ? -3.280 14.594 -3.936 1.00 93.25 117 GLN A O 1
ATOM 970 N N . LYS A 1 118 ? -2.893 12.988 -5.457 1.00 92.56 118 LYS A N 1
ATOM 971 C CA . LYS A 1 118 ? -4.281 12.513 -5.465 1.00 92.56 118 LYS A CA 1
ATOM 972 C C . LYS A 1 118 ? -4.536 11.634 -4.251 1.00 92.56 118 LYS A C 1
ATOM 974 O O . LYS A 1 118 ? -5.582 11.839 -3.642 1.00 92.56 118 LYS A O 1
ATOM 979 N N . LEU A 1 119 ? -3.614 10.722 -3.941 1.00 95.56 119 LEU A N 1
ATOM 980 C CA . LEU A 1 119 ? -3.713 9.803 -2.811 1.00 95.56 119 LEU A CA 1
ATOM 981 C C . LEU A 1 119 ? -3.796 10.558 -1.479 1.00 95.56 119 LEU A C 1
ATOM 983 O O . LEU A 1 119 ? -4.756 10.362 -0.746 1.00 95.56 119 LEU A O 1
ATOM 987 N N . LEU A 1 120 ? -2.956 11.581 -1.278 1.00 94.75 120 LEU A N 1
ATOM 988 C CA . LEU A 1 120 ? -2.996 12.486 -0.113 1.00 94.75 120 LEU A CA 1
ATOM 989 C C . LEU A 1 120 ? -4.335 13.233 0.105 1.00 94.75 120 LEU A C 1
ATOM 991 O O . LEU A 1 120 ? -4.502 13.901 1.123 1.00 94.75 120 LEU A O 1
ATOM 995 N N . ASN A 1 121 ? -5.278 13.215 -0.851 1.00 94.62 121 ASN A N 1
ATOM 996 C CA . ASN A 1 121 ? -6.617 13.791 -0.636 1.00 94.62 121 ASN A CA 1
ATOM 997 C C . ASN A 1 121 ? -7.624 12.794 -0.048 1.00 94.62 121 ASN A C 1
ATOM 999 O O . ASN A 1 121 ? -8.737 13.211 0.291 1.00 94.62 121 ASN A O 1
ATOM 1003 N N . TYR A 1 122 ? -7.296 11.504 -0.020 1.00 96.12 122 TYR A N 1
ATOM 1004 C CA . TYR A 1 122 ? -8.110 10.492 0.635 1.00 96.12 122 TYR A CA 1
ATOM 1005 C C . TYR A 1 122 ? -7.767 10.425 2.121 1.00 96.12 122 TYR A C 1
ATOM 1007 O O . TYR A 1 122 ? -6.733 10.917 2.564 1.00 96.12 122 TYR A O 1
ATOM 1015 N N . ASP A 1 123 ? -8.704 9.894 2.895 1.00 94.62 123 ASP A N 1
ATOM 1016 C CA . ASP A 1 123 ? -8.485 9.650 4.315 1.00 94.62 123 ASP A CA 1
ATOM 1017 C C . ASP A 1 123 ? -7.600 8.393 4.450 1.00 94.62 123 ASP A C 1
ATOM 1019 O O . ASP A 1 123 ? -7.880 7.421 3.735 1.00 94.62 123 ASP A O 1
ATOM 1023 N N . PRO A 1 124 ? -6.540 8.409 5.281 1.00 92.50 124 PRO A N 1
ATOM 1024 C CA . PRO A 1 124 ? -5.607 7.285 5.402 1.00 92.50 124 PRO A CA 1
ATOM 1025 C C . PRO A 1 124 ? -6.313 5.983 5.798 1.00 92.50 124 PRO A C 1
ATOM 1027 O O . PRO A 1 124 ? -6.006 4.939 5.238 1.00 92.50 124 PRO A O 1
ATOM 1030 N N . ASP A 1 125 ? -7.362 6.052 6.625 1.00 93.62 125 ASP A N 1
ATOM 1031 C CA . ASP A 1 125 ? -8.084 4.871 7.121 1.00 93.62 125 ASP A CA 1
ATOM 1032 C C . ASP A 1 125 ? -9.151 4.363 6.114 1.00 93.62 125 ASP A C 1
ATOM 1034 O O . ASP A 1 125 ? -10.146 3.726 6.477 1.00 93.62 125 ASP A O 1
ATOM 1038 N N . THR A 1 126 ? -9.012 4.684 4.821 1.00 97.06 126 THR A N 1
ATOM 1039 C CA . THR A 1 126 ? -9.970 4.302 3.769 1.00 97.06 126 THR A CA 1
ATOM 1040 C C . THR A 1 126 ? -9.299 3.581 2.614 1.00 97.06 126 THR A C 1
ATOM 1042 O O . THR A 1 126 ? -8.110 3.735 2.372 1.00 97.06 126 THR A O 1
ATOM 1045 N N . ALA A 1 127 ? -10.087 2.870 1.805 1.00 97.69 127 ALA A N 1
ATOM 1046 C CA . ALA A 1 127 ? -9.624 2.196 0.594 1.00 97.69 127 ALA A CA 1
ATOM 1047 C C . ALA A 1 127 ? -8.864 3.117 -0.376 1.00 97.69 127 ALA A C 1
ATOM 1049 O O . ALA A 1 127 ? -8.113 2.627 -1.206 1.00 97.69 127 ALA A O 1
ATOM 1050 N N . GLY A 1 128 ? -9.132 4.425 -0.356 1.00 97.12 128 GLY A N 1
ATOM 1051 C CA . GLY A 1 128 ? -8.405 5.411 -1.149 1.00 97.12 128 GLY A CA 1
ATOM 1052 C C . GLY A 1 128 ? -7.074 5.843 -0.533 1.00 97.12 128 GLY A C 1
ATOM 1053 O O . GLY A 1 128 ? -6.218 6.293 -1.288 1.00 97.12 128 GLY A O 1
ATOM 1054 N N . GLY A 1 129 ? -6.930 5.739 0.791 1.00 95.00 129 GLY A N 1
ATOM 1055 C CA . GLY A 1 129 ? -5.675 5.956 1.510 1.00 95.00 129 GLY A CA 1
ATOM 1056 C C . GLY A 1 129 ? -4.696 4.813 1.260 1.00 95.00 129 GLY A C 1
ATOM 1057 O O . GLY A 1 129 ? -3.599 5.063 0.794 1.00 95.00 129 GLY A O 1
ATOM 1058 N N . ILE A 1 130 ? -5.164 3.570 1.404 1.00 95.69 130 ILE A N 1
ATOM 1059 C CA . ILE A 1 130 ? -4.344 2.348 1.288 1.00 95.69 130 ILE A CA 1
ATOM 1060 C C . ILE A 1 130 ? -4.258 1.759 -0.137 1.00 95.69 130 ILE A C 1
ATOM 1062 O O . ILE A 1 130 ? -4.199 0.541 -0.299 1.00 95.69 130 ILE A O 1
ATOM 1066 N N . MET A 1 131 ? -4.408 2.564 -1.199 1.00 97.06 131 MET A N 1
ATOM 1067 C CA . MET A 1 131 ? -4.347 2.043 -2.578 1.00 97.06 131 MET A CA 1
ATOM 1068 C C . MET A 1 131 ? -3.122 2.520 -3.351 1.00 97.06 131 MET A C 1
ATOM 1070 O O . MET A 1 131 ? -2.933 3.718 -3.552 1.00 97.06 131 MET A O 1
ATOM 1074 N N . ALA A 1 132 ? -2.439 1.575 -3.986 1.00 96.06 132 ALA A N 1
ATOM 1075 C CA . ALA A 1 132 ? -1.513 1.845 -5.072 1.00 96.06 132 ALA A CA 1
ATOM 1076 C C . ALA A 1 132 ? -2.238 2.259 -6.366 1.00 96.06 132 ALA A C 1
ATOM 1078 O O . ALA A 1 132 ? -3.347 1.799 -6.706 1.00 96.06 132 ALA A O 1
ATOM 1079 N N . THR A 1 133 ? -1.568 3.086 -7.171 1.00 95.12 133 THR A N 1
ATOM 1080 C CA . THR A 1 133 ? -2.029 3.476 -8.515 1.00 95.12 133 THR A CA 1
ATOM 1081 C C . THR A 1 133 ? -1.380 2.660 -9.639 1.00 95.12 133 THR A C 1
ATOM 1083 O O . THR A 1 133 ? -1.871 2.661 -10.773 1.00 95.12 133 THR A O 1
ATOM 1086 N N . GLU A 1 134 ? -0.363 1.865 -9.313 1.00 94.31 134 GLU A N 1
ATOM 1087 C CA . GLU A 1 134 ? 0.459 1.022 -10.185 1.00 94.31 134 GLU A CA 1
ATOM 1088 C C . GLU A 1 134 ? -0.234 -0.311 -10.554 1.00 94.31 134 GLU A C 1
ATOM 1090 O O . GLU A 1 134 ? 0.350 -1.396 -10.563 1.00 94.31 134 GLU A O 1
ATOM 1095 N N . PHE A 1 135 ? -1.524 -0.262 -10.895 1.00 94.25 135 PHE A N 1
ATOM 1096 C CA . PHE A 1 135 ? -2.300 -1.440 -11.293 1.00 94.25 135 PHE A CA 1
ATOM 1097 C C . PHE A 1 135 ? -2.281 -1.693 -12.808 1.00 94.25 135 PHE A C 1
ATOM 1099 O O . PHE A 1 135 ? -2.307 -0.786 -13.646 1.00 94.25 135 PHE A O 1
ATOM 1106 N N . VAL A 1 136 ? -2.397 -2.965 -13.204 1.00 95.19 136 VAL A N 1
ATOM 1107 C CA . VAL A 1 136 ? -2.502 -3.329 -14.624 1.00 95.19 136 VAL A CA 1
ATOM 1108 C C . VAL A 1 136 ? -3.952 -3.309 -15.107 1.00 95.19 136 VAL A C 1
ATOM 1110 O O . VAL A 1 136 ? -4.787 -4.129 -14.710 1.00 95.19 136 VAL A O 1
ATOM 1113 N N . SER A 1 137 ? -4.239 -2.437 -16.079 1.00 94.81 137 SER A N 1
ATOM 1114 C CA . SER A 1 137 ? -5.534 -2.397 -16.766 1.00 94.81 137 SER A CA 1
ATOM 1115 C C . SER A 1 137 ? -5.447 -2.748 -18.256 1.00 94.81 137 SER A C 1
ATOM 1117 O O . SER A 1 137 ? -4.502 -2.409 -18.971 1.00 94.81 137 SER A O 1
ATOM 1119 N N . ILE A 1 138 ? -6.453 -3.468 -18.761 1.00 95.69 138 ILE A N 1
ATOM 1120 C CA . ILE A 1 138 ? -6.498 -3.975 -20.138 1.00 95.69 138 ILE A CA 1
ATOM 1121 C C . ILE A 1 138 ? -7.853 -3.738 -20.808 1.00 95.69 138 ILE A C 1
ATOM 1123 O O . ILE A 1 138 ? -8.874 -3.477 -20.177 1.00 95.69 138 ILE A O 1
ATOM 1127 N N . ARG A 1 139 ? -7.867 -3.835 -22.142 1.00 94.50 139 ARG A N 1
ATOM 1128 C CA . ARG A 1 139 ? -9.072 -3.677 -22.969 1.00 94.50 139 ARG A CA 1
ATOM 1129 C C . ARG A 1 139 ? -9.624 -5.044 -23.376 1.00 94.50 139 ARG A C 1
ATOM 1131 O O . ARG A 1 139 ? -8.860 -5.925 -23.764 1.00 94.50 139 ARG A O 1
ATOM 1138 N N . GLU A 1 140 ? -10.949 -5.178 -23.384 1.00 92.31 140 GLU A N 1
ATOM 1139 C CA . GLU A 1 140 ? -11.673 -6.425 -23.704 1.00 92.31 140 GLU A CA 1
ATOM 1140 C C . GLU A 1 140 ? -11.336 -7.027 -25.083 1.00 92.31 140 GLU A C 1
ATOM 1142 O O . GLU A 1 140 ? -11.471 -8.230 -25.302 1.00 92.31 140 GLU A O 1
ATOM 1147 N N . ASN A 1 141 ? -10.901 -6.189 -26.029 1.00 92.62 141 ASN A N 1
ATOM 1148 C CA . ASN A 1 141 ? -10.681 -6.567 -27.421 1.00 92.62 141 ASN A CA 1
ATOM 1149 C C . ASN A 1 141 ? -9.272 -7.100 -27.714 1.00 92.62 141 ASN A C 1
ATOM 1151 O O . ASN A 1 141 ? -9.052 -7.554 -28.840 1.00 92.62 141 ASN A O 1
ATOM 1155 N N . LYS A 1 142 ? -8.342 -7.029 -26.752 1.00 94.06 142 LYS A N 1
ATOM 1156 C CA . LYS A 1 142 ? -6.990 -7.583 -26.897 1.00 94.06 142 LYS A CA 1
ATOM 1157 C C . LYS A 1 142 ? -7.026 -9.109 -26.886 1.00 94.06 142 LYS A C 1
ATOM 1159 O O . LYS A 1 142 ? -7.887 -9.716 -26.243 1.00 94.06 142 LYS A O 1
ATOM 1164 N N . SER A 1 143 ? -6.083 -9.728 -27.590 1.00 96.88 143 SER A N 1
ATOM 1165 C CA . SER A 1 143 ? -5.841 -11.166 -27.456 1.00 96.88 143 SER A CA 1
ATOM 1166 C C . SER A 1 143 ? -4.937 -11.477 -26.264 1.00 96.88 143 SER A C 1
ATOM 1168 O O . SER A 1 143 ? -4.175 -10.624 -25.806 1.00 96.88 143 SER A O 1
ATOM 1170 N N . ILE A 1 144 ? -4.960 -12.724 -25.793 1.00 97.25 144 ILE A N 1
ATOM 1171 C CA . ILE A 1 144 ? -4.051 -13.208 -24.741 1.00 97.25 144 ILE A CA 1
ATOM 1172 C C . ILE A 1 144 ? -2.583 -12.965 -25.108 1.00 97.25 144 ILE A C 1
ATOM 1174 O O . ILE A 1 144 ? -1.806 -12.487 -24.284 1.00 97.25 144 ILE A O 1
ATOM 1178 N N . GLY A 1 145 ? -2.192 -13.230 -26.358 1.00 96.75 145 GLY A N 1
ATOM 1179 C CA . GLY A 1 145 ? -0.821 -13.009 -26.818 1.00 96.75 145 GLY A CA 1
ATOM 1180 C C . GLY A 1 145 ? -0.407 -11.532 -26.831 1.00 96.75 145 GLY A C 1
ATOM 1181 O O . GLY A 1 145 ? 0.755 -11.219 -26.575 1.00 96.75 145 GLY A O 1
ATOM 1182 N N . GLU A 1 146 ? -1.335 -10.615 -27.116 1.00 96.25 146 GLU A N 1
ATOM 1183 C CA . GLU A 1 146 ? -1.090 -9.170 -27.014 1.00 96.25 146 GLU A CA 1
ATOM 1184 C C . GLU A 1 146 ? -0.989 -8.716 -25.557 1.00 96.25 146 GLU A C 1
ATOM 1186 O O . GLU A 1 146 ? -0.119 -7.909 -25.231 1.00 96.25 146 GLU A O 1
ATOM 1191 N N . THR A 1 147 ? -1.839 -9.255 -24.682 1.00 95.69 147 THR A N 1
ATOM 1192 C CA . THR A 1 147 ? -1.826 -8.960 -23.245 1.00 95.69 147 THR A CA 1
ATOM 1193 C C . THR A 1 147 ? -0.545 -9.448 -22.576 1.00 95.69 147 THR A C 1
ATOM 1195 O O . THR A 1 147 ? 0.046 -8.701 -21.811 1.00 95.69 147 THR A O 1
ATOM 1198 N N . LEU A 1 148 ? -0.041 -10.638 -22.912 1.00 95.50 148 LEU A N 1
ATOM 1199 C CA . LEU A 1 148 ? 1.235 -11.129 -22.374 1.00 95.50 148 LEU A CA 1
ATOM 1200 C C . LEU A 1 148 ? 2.426 -10.257 -22.789 1.00 95.50 148 LEU A C 1
ATOM 1202 O O . LEU A 1 148 ? 3.314 -10.005 -21.984 1.00 95.50 148 LEU A O 1
ATOM 1206 N N . LYS A 1 149 ? 2.442 -9.759 -24.032 1.00 95.00 149 LYS A N 1
ATOM 1207 C CA . LYS A 1 149 ? 3.474 -8.806 -24.479 1.00 95.00 149 LYS A CA 1
ATOM 1208 C C . LYS A 1 149 ? 3.370 -7.463 -23.767 1.00 95.00 149 LYS A C 1
ATOM 1210 O O . LYS A 1 149 ? 4.388 -6.824 -23.543 1.00 95.00 149 LYS A O 1
ATOM 1215 N N . TYR A 1 150 ? 2.148 -7.030 -23.472 1.00 94.06 150 TYR A N 1
ATOM 1216 C CA . TYR A 1 150 ? 1.901 -5.828 -22.687 1.00 94.06 150 TYR A CA 1
ATOM 1217 C C . TYR A 1 150 ? 2.412 -6.012 -21.251 1.00 94.06 150 TYR A C 1
ATOM 1219 O O . TYR A 1 150 ? 3.23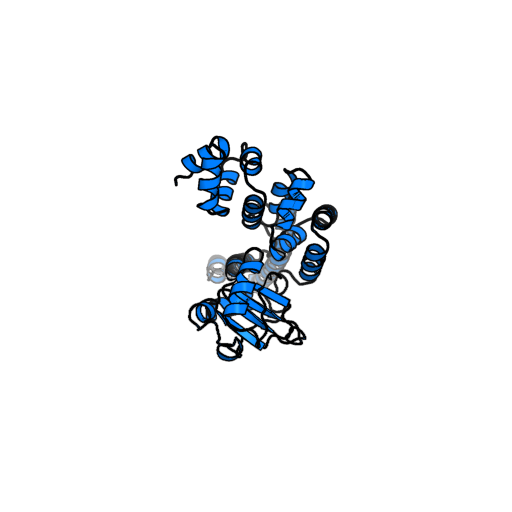5 -5.224 -20.810 1.00 94.06 150 TYR A O 1
ATOM 1227 N N . LEU A 1 151 ? 2.058 -7.119 -20.594 1.00 94.12 151 LEU A N 1
ATOM 1228 C CA . LEU A 1 151 ? 2.556 -7.467 -19.261 1.00 94.12 151 LEU A CA 1
ATOM 1229 C C . LEU A 1 151 ? 4.085 -7.524 -19.191 1.00 94.12 151 LEU A C 1
ATOM 1231 O O . LEU A 1 151 ? 4.661 -7.009 -18.251 1.00 94.12 151 LEU A O 1
ATOM 1235 N N . GLN A 1 152 ? 4.770 -8.073 -20.197 1.00 93.38 152 GLN A N 1
ATOM 1236 C CA . GLN A 1 152 ? 6.242 -8.089 -20.218 1.00 93.38 152 GLN A CA 1
ATOM 1237 C C . GLN A 1 152 ? 6.893 -6.699 -20.180 1.00 93.38 152 GLN A C 1
ATOM 1239 O O . GLN A 1 152 ? 8.076 -6.609 -19.866 1.00 93.38 152 GLN A O 1
ATOM 1244 N N . LYS A 1 153 ? 6.161 -5.647 -20.562 1.00 93.50 153 LYS A N 1
ATOM 1245 C CA . LYS A 1 153 ? 6.642 -4.267 -20.534 1.00 93.50 153 LYS A CA 1
ATOM 1246 C C . LYS A 1 153 ? 6.288 -3.554 -19.229 1.00 93.50 153 LYS A C 1
ATOM 1248 O O . LYS A 1 153 ? 7.068 -2.720 -18.812 1.00 93.50 153 LYS A O 1
ATOM 1253 N N . GLU A 1 154 ? 5.129 -3.853 -18.654 1.00 91.25 154 GLU A N 1
ATOM 1254 C CA . GLU A 1 154 ? 4.529 -3.048 -17.577 1.00 91.25 154 GLU A CA 1
ATOM 1255 C C . GLU A 1 154 ? 4.611 -3.737 -16.214 1.00 91.25 154 GLU A C 1
ATOM 1257 O O . GLU A 1 154 ? 4.511 -3.073 -15.203 1.00 91.25 154 GLU A O 1
ATOM 1262 N N . ALA A 1 155 ? 4.798 -5.061 -16.177 1.00 89.38 155 ALA A N 1
ATOM 1263 C CA . ALA A 1 155 ? 4.932 -5.815 -14.933 1.00 89.38 155 ALA A CA 1
ATOM 1264 C C . ALA A 1 155 ? 6.081 -5.365 -14.013 1.00 89.38 155 ALA A C 1
ATOM 1266 O O . ALA A 1 155 ? 5.911 -5.542 -12.817 1.00 89.38 155 ALA A O 1
ATOM 1267 N N . PRO A 1 156 ? 7.235 -4.868 -14.512 1.00 88.75 156 PRO A N 1
ATOM 1268 C CA . PRO A 1 156 ? 8.295 -4.382 -13.628 1.00 88.75 156 PRO A CA 1
ATOM 1269 C C . PRO A 1 156 ? 7.905 -3.158 -12.798 1.00 88.75 156 PRO A C 1
ATOM 1271 O O . PRO A 1 156 ? 8.433 -3.016 -11.710 1.00 88.75 156 PRO A O 1
ATOM 1274 N N . ASP A 1 157 ? 6.995 -2.325 -13.311 1.00 89.00 157 ASP A N 1
ATOM 1275 C CA . ASP A 1 157 ? 6.582 -1.060 -12.687 1.00 89.00 157 ASP A CA 1
ATOM 1276 C C . ASP A 1 157 ? 5.175 -1.181 -12.063 1.00 89.00 157 ASP A C 1
ATOM 1278 O O . ASP A 1 157 ? 4.519 -0.182 -11.790 1.00 89.00 157 ASP A O 1
ATOM 1282 N N . ALA A 1 158 ? 4.642 -2.404 -11.965 1.00 92.81 158 ALA A N 1
ATOM 1283 C CA . ALA A 1 158 ? 3.303 -2.664 -11.458 1.00 92.81 158 ALA A CA 1
ATOM 1284 C C . ALA A 1 158 ? 3.388 -3.355 -10.104 1.00 92.81 158 ALA A C 1
ATOM 1286 O O . ALA A 1 158 ? 3.975 -4.433 -10.015 1.00 92.81 158 ALA A O 1
ATOM 1287 N N . GLU A 1 159 ? 2.675 -2.800 -9.134 1.00 91.94 159 GLU A N 1
ATOM 1288 C CA . GLU A 1 159 ? 2.509 -3.330 -7.779 1.00 91.94 159 GLU A CA 1
ATOM 1289 C C . GLU A 1 159 ? 2.139 -4.824 -7.798 1.00 91.94 159 GLU A C 1
ATOM 1291 O O . GLU A 1 159 ? 2.751 -5.701 -7.194 1.00 91.94 159 GLU A O 1
ATOM 1296 N N . SER A 1 160 ? 1.159 -5.180 -8.635 1.00 92.00 160 SER A N 1
ATOM 1297 C CA . SER A 1 160 ? 0.768 -6.573 -8.809 1.00 92.00 160 SER A CA 1
ATOM 1298 C C . SER A 1 160 ? 0.232 -6.878 -10.196 1.00 92.00 160 SER A C 1
ATOM 1300 O O . SER A 1 160 ? -0.581 -6.157 -10.778 1.00 92.00 160 SER A O 1
ATOM 1302 N N . VAL A 1 161 ? 0.627 -8.046 -10.707 1.00 92.88 161 VAL A N 1
ATOM 1303 C CA . VAL A 1 161 ? 0.154 -8.585 -11.991 1.00 92.88 161 VAL A CA 1
ATOM 1304 C C . VAL A 1 161 ? -0.723 -9.826 -11.844 1.00 92.88 161 VAL A C 1
ATOM 1306 O O . VAL A 1 161 ? -1.077 -10.445 -12.850 1.00 92.88 161 VAL A O 1
ATOM 1309 N N . TYR A 1 162 ? -1.083 -10.227 -10.619 1.00 93.25 162 TYR A N 1
ATOM 1310 C CA . TYR A 1 162 ? -1.903 -11.425 -10.395 1.00 93.25 162 TYR A CA 1
ATOM 1311 C C . TYR A 1 162 ? -3.340 -11.268 -10.893 1.00 93.25 162 TYR A C 1
ATOM 1313 O O . TYR A 1 162 ? -3.924 -12.241 -11.389 1.00 93.25 162 TYR A O 1
ATOM 1321 N N . TYR A 1 163 ? -3.878 -10.052 -10.819 1.00 95.75 163 TYR A N 1
ATOM 1322 C CA . TYR A 1 163 ? -5.170 -9.674 -11.373 1.00 95.75 163 TYR A CA 1
ATOM 1323 C C . TYR A 1 163 ? -4.999 -8.535 -12.373 1.00 95.75 163 TYR A C 1
ATOM 1325 O O . TYR A 1 163 ? -4.287 -7.572 -12.129 1.00 95.75 163 TYR A O 1
ATOM 1333 N N . LEU A 1 164 ? -5.666 -8.658 -13.519 1.00 96.12 164 LEU A N 1
ATOM 1334 C CA . LEU A 1 164 ? -5.727 -7.617 -14.533 1.00 96.12 164 LEU A CA 1
ATOM 1335 C C . LEU A 1 164 ? -7.157 -7.107 -14.635 1.00 96.12 164 LEU A C 1
ATOM 1337 O O . LEU A 1 164 ? -8.094 -7.885 -14.858 1.00 96.12 164 LEU A O 1
ATOM 1341 N N . TYR A 1 165 ? -7.318 -5.793 -14.545 1.00 97.38 165 TYR A N 1
ATOM 1342 C CA . TYR A 1 165 ? -8.627 -5.156 -14.571 1.00 97.38 165 TYR A CA 1
ATOM 1343 C C . TYR A 1 165 ? -9.030 -4.781 -15.998 1.00 97.38 165 TYR A C 1
ATOM 1345 O O . TYR A 1 165 ? -8.318 -4.087 -16.723 1.00 97.38 165 TYR A O 1
ATOM 1353 N N . VAL A 1 166 ? -10.199 -5.245 -16.433 1.00 97.56 166 VAL A N 1
ATOM 1354 C CA . VAL A 1 166 ? -10.733 -4.972 -17.769 1.00 97.56 166 VAL A CA 1
ATOM 1355 C C . VAL A 1 166 ? -11.560 -3.696 -17.721 1.00 97.56 166 VAL A C 1
ATOM 1357 O O . VAL A 1 166 ? -12.561 -3.632 -17.008 1.00 97.56 166 VAL A O 1
ATOM 1360 N N . VAL A 1 167 ? -11.174 -2.692 -18.510 1.00 97.12 167 VAL A N 1
ATOM 1361 C CA . VAL A 1 167 ? -11.785 -1.354 -18.495 1.00 97.12 167 VAL A CA 1
ATOM 1362 C C . VAL A 1 167 ? -12.246 -0.888 -19.881 1.00 97.12 167 VAL A C 1
ATOM 1364 O O . VAL A 1 167 ? -11.608 -1.160 -20.908 1.00 97.12 167 VAL A O 1
ATOM 1367 N N . ASP A 1 168 ? -13.345 -0.128 -19.931 1.00 95.31 168 ASP A N 1
ATOM 1368 C CA . ASP A 1 168 ? -13.810 0.539 -21.159 1.00 95.31 168 ASP A CA 1
ATOM 1369 C C . ASP A 1 168 ? -13.087 1.864 -21.422 1.00 95.31 168 ASP A C 1
ATOM 1371 O O . ASP A 1 168 ? -12.366 2.357 -20.565 1.00 95.31 168 ASP A O 1
ATOM 1375 N N . LYS A 1 169 ? -13.280 2.482 -22.595 1.00 94.12 169 LYS A N 1
ATOM 1376 C CA . LYS A 1 169 ? -12.564 3.706 -23.022 1.00 94.12 169 LYS A CA 1
ATOM 1377 C C . LYS A 1 169 ? -12.669 4.913 -22.069 1.00 94.12 169 LYS A C 1
ATOM 1379 O O . LYS A 1 169 ? -11.969 5.891 -22.307 1.00 94.12 169 LYS A O 1
ATOM 1384 N N . MET A 1 170 ? -13.564 4.882 -21.082 1.00 95.00 170 MET A N 1
ATOM 1385 C CA . MET A 1 170 ? -13.721 5.901 -20.038 1.00 95.00 170 MET A CA 1
ATOM 1386 C C . MET A 1 170 ? -13.113 5.457 -18.691 1.00 95.00 170 MET A C 1
ATOM 1388 O O . MET A 1 170 ? -13.356 6.088 -17.667 1.00 95.00 170 MET A O 1
ATOM 1392 N N . ASP A 1 171 ? -12.343 4.370 -18.718 1.00 95.56 171 ASP A N 1
ATOM 1393 C CA . ASP A 1 171 ? -11.707 3.649 -17.613 1.00 95.56 171 ASP A CA 1
ATOM 1394 C C . ASP A 1 171 ? -12.698 3.104 -16.576 1.00 95.56 171 ASP A C 1
ATOM 1396 O O . ASP A 1 171 ? -12.378 2.925 -15.403 1.00 95.56 171 ASP A O 1
ATOM 1400 N N . ILE A 1 172 ? -13.923 2.808 -17.024 1.00 97.38 172 ILE A N 1
ATOM 1401 C CA . ILE A 1 172 ? -14.934 2.159 -16.191 1.00 97.38 172 ILE A CA 1
ATOM 1402 C C . ILE A 1 172 ? -14.611 0.671 -16.099 1.00 97.38 172 ILE A C 1
ATOM 1404 O O . ILE A 1 172 ? -14.513 -0.004 -17.131 1.00 97.38 172 ILE A O 1
ATOM 1408 N N . LEU A 1 173 ? -14.519 0.160 -14.871 1.00 97.94 173 LEU A N 1
ATOM 1409 C CA . LEU A 1 173 ? -14.288 -1.247 -14.561 1.00 97.94 173 LEU A CA 1
ATOM 1410 C C . LEU A 1 173 ? -15.429 -2.117 -15.111 1.00 97.94 173 LEU A C 1
ATOM 1412 O O . LEU A 1 173 ? -16.607 -1.894 -14.820 1.00 97.94 173 LEU A O 1
ATOM 1416 N N . LYS A 1 174 ? -15.080 -3.100 -15.947 1.00 97.00 174 LYS A N 1
ATOM 1417 C CA . LYS A 1 174 ? -16.015 -4.054 -16.573 1.00 97.00 174 LYS A CA 1
ATOM 1418 C C . LYS A 1 174 ? -15.799 -5.488 -16.136 1.00 97.00 174 LYS A C 1
ATOM 1420 O O . LYS A 1 174 ? -16.721 -6.291 -16.262 1.00 97.00 174 LYS A O 1
ATOM 1425 N N . GLY A 1 175 ? -14.596 -5.816 -15.689 1.00 97.06 175 GLY A N 1
ATOM 1426 C CA . GLY A 1 175 ? -14.227 -7.191 -15.432 1.00 97.06 175 GLY A CA 1
ATOM 1427 C C . GLY A 1 175 ? -12.847 -7.336 -14.818 1.00 97.06 175 GLY A C 1
ATOM 1428 O O . GLY A 1 175 ? -12.094 -6.370 -14.722 1.00 97.06 175 GLY A O 1
ATOM 1429 N N . VAL A 1 176 ? -12.520 -8.562 -14.436 1.00 97.25 176 VAL A N 1
ATOM 1430 C CA . VAL A 1 176 ? -11.200 -8.953 -13.944 1.00 97.25 176 VAL A CA 1
ATOM 1431 C C . VAL A 1 176 ? -10.796 -10.277 -14.583 1.00 97.25 176 VAL A C 1
ATOM 1433 O O . VAL A 1 176 ? -11.647 -11.121 -14.886 1.00 97.25 176 VAL A O 1
ATOM 1436 N N . VAL A 1 177 ? -9.498 -10.447 -14.813 1.00 96.75 177 VAL A N 1
ATOM 1437 C CA . VAL A 1 177 ? -8.896 -11.688 -15.306 1.00 96.75 177 VAL A CA 1
ATOM 1438 C C . VAL A 1 177 ? -7.691 -12.011 -14.437 1.00 96.75 177 VAL A C 1
ATOM 1440 O O . VAL A 1 177 ? -6.868 -11.136 -14.187 1.00 96.75 177 VAL A O 1
ATOM 1443 N N . SER A 1 178 ? -7.562 -13.259 -13.993 1.00 96.12 178 SER A N 1
ATOM 1444 C CA . SER A 1 178 ? -6.362 -13.684 -13.273 1.00 96.12 178 SER A CA 1
ATOM 1445 C C . SER A 1 178 ? -5.208 -13.961 -14.241 1.00 96.12 178 SER A C 1
ATOM 1447 O O . SER A 1 178 ? -5.417 -14.463 -15.351 1.00 96.12 178 SER A O 1
ATOM 1449 N N . LEU A 1 179 ? -3.965 -13.726 -13.816 1.00 95.00 179 LEU A N 1
ATOM 1450 C CA . LEU A 1 179 ? -2.785 -14.118 -14.593 1.00 95.00 179 LEU A CA 1
ATOM 1451 C C . LEU A 1 179 ? -2.786 -15.619 -14.905 1.00 95.00 179 LEU A C 1
ATOM 1453 O O . LEU A 1 179 ? -2.387 -16.023 -15.996 1.00 95.00 179 LEU A O 1
ATOM 1457 N N . ARG A 1 180 ? -3.299 -16.439 -13.977 1.00 95.75 180 ARG A N 1
ATOM 1458 C CA . ARG A 1 180 ? -3.503 -17.882 -14.168 1.00 95.75 180 ARG A CA 1
ATOM 1459 C C . ARG A 1 180 ? -4.336 -18.167 -15.418 1.00 95.75 180 ARG A C 1
ATOM 1461 O O . ARG A 1 180 ? -3.934 -18.993 -16.234 1.00 95.75 180 ARG A O 1
ATOM 1468 N N . ASP A 1 181 ? -5.462 -17.483 -15.589 1.00 95.44 181 ASP A N 1
ATOM 1469 C CA . ASP A 1 181 ? -6.328 -17.691 -16.752 1.00 95.44 181 ASP A CA 1
ATOM 1470 C C . ASP A 1 181 ? -5.639 -17.239 -18.042 1.00 95.44 181 ASP A C 1
ATOM 1472 O O . ASP A 1 181 ? -5.735 -17.924 -19.061 1.00 95.44 181 ASP A O 1
ATOM 1476 N N . ILE A 1 182 ? -4.872 -16.144 -17.997 1.00 95.31 182 ILE A N 1
ATOM 1477 C CA . ILE A 1 182 ? -4.107 -15.650 -19.150 1.00 95.31 182 ILE A CA 1
ATOM 1478 C C . ILE A 1 182 ? -3.070 -16.682 -19.603 1.00 95.31 182 ILE A C 1
ATOM 1480 O O . ILE A 1 182 ? -3.015 -17.011 -20.788 1.00 95.31 182 ILE A O 1
ATOM 1484 N N . VAL A 1 183 ? -2.267 -17.228 -18.686 1.00 95.62 183 VAL A N 1
ATOM 1485 C CA . VAL A 1 183 ? -1.198 -18.180 -19.043 1.00 95.62 183 VAL A CA 1
ATOM 1486 C C . VAL A 1 183 ? -1.725 -19.565 -19.429 1.00 95.62 183 VAL A C 1
ATOM 1488 O O . VAL A 1 183 ? -1.040 -20.306 -20.134 1.00 95.62 183 VAL A O 1
ATOM 1491 N N . CYS A 1 184 ? -2.936 -19.928 -18.994 1.00 96.31 184 CYS A N 1
ATOM 1492 C CA . CYS A 1 184 ? -3.577 -21.202 -19.330 1.00 96.31 184 CYS A CA 1
ATOM 1493 C C . CYS A 1 184 ? -4.441 -21.152 -20.604 1.00 96.31 184 CYS A C 1
ATOM 1495 O O . CYS A 1 184 ? -4.929 -22.197 -21.046 1.00 96.31 184 CYS A O 1
ATOM 1497 N N . THR A 1 185 ? -4.623 -19.976 -21.209 1.00 97.19 185 THR A N 1
ATOM 1498 C CA . THR A 1 185 ? -5.491 -19.772 -22.378 1.00 97.19 185 THR A CA 1
ATOM 1499 C C . THR A 1 185 ? -4.682 -19.652 -23.677 1.00 97.19 185 THR A C 1
ATOM 1501 O O . THR A 1 185 ? -3.520 -19.250 -23.683 1.00 97.19 185 THR A O 1
ATOM 1504 N N . GLN A 1 186 ? -5.282 -20.028 -24.813 1.00 97.44 186 GLN A N 1
ATOM 1505 C CA . GLN A 1 186 ? -4.635 -19.922 -26.127 1.00 97.44 186 GLN A CA 1
ATOM 1506 C C . GLN A 1 186 ? -4.405 -18.456 -26.526 1.00 97.44 186 GLN A C 1
ATOM 1508 O O . GLN A 1 186 ? -5.267 -17.604 -26.310 1.00 97.44 186 GLN A O 1
ATOM 1513 N N . PHE A 1 187 ? -3.266 -18.171 -27.167 1.00 96.81 187 PHE A N 1
ATOM 1514 C CA . PHE A 1 187 ? -2.824 -16.803 -27.474 1.00 96.81 187 PHE A CA 1
ATOM 1515 C C . PHE A 1 187 ? -3.782 -15.981 -28.350 1.00 96.81 187 PHE A C 1
ATOM 1517 O O . PHE A 1 187 ? -3.737 -14.754 -28.306 1.00 96.81 187 PHE A O 1
ATOM 1524 N N . ASP A 1 188 ? -4.608 -16.630 -29.165 1.00 97.00 188 ASP A N 1
ATOM 1525 C CA . ASP A 1 188 ? -5.575 -16.012 -30.077 1.00 97.00 188 ASP A CA 1
ATOM 1526 C C . ASP A 1 188 ? -6.946 -15.743 -29.437 1.00 97.00 188 ASP A C 1
ATOM 1528 O O . ASP A 1 188 ? -7.758 -15.019 -30.018 1.00 97.00 188 ASP A O 1
ATOM 1532 N N . THR A 1 189 ? -7.193 -16.279 -28.239 1.00 97.38 189 THR A N 1
ATOM 1533 C CA . THR A 1 189 ? -8.429 -16.038 -27.481 1.00 97.38 189 THR A CA 1
ATOM 1534 C C . THR A 1 189 ? -8.512 -14.568 -27.078 1.00 97.38 189 THR A C 1
ATOM 1536 O O . THR A 1 189 ? -7.487 -13.938 -26.792 1.00 97.38 189 THR A O 1
ATOM 1539 N N . LYS A 1 190 ? -9.720 -13.995 -27.058 1.00 97.25 190 LYS A N 1
ATOM 1540 C CA . LYS A 1 190 ? -9.919 -12.615 -26.604 1.00 97.25 190 LYS A CA 1
ATOM 1541 C C . LYS A 1 190 ? -10.043 -12.546 -25.092 1.00 97.25 190 LYS A C 1
ATOM 1543 O O . LYS A 1 190 ? -10.612 -13.439 -24.473 1.00 97.25 190 LYS A O 1
ATOM 1548 N N . ILE A 1 191 ? -9.605 -11.429 -24.515 1.00 96.81 191 ILE A N 1
ATOM 1549 C CA . ILE A 1 191 ? -9.794 -11.140 -23.089 1.00 96.81 191 ILE A CA 1
ATOM 1550 C C . ILE A 1 191 ? -11.274 -11.213 -22.703 1.00 96.81 191 ILE A C 1
ATOM 1552 O O . ILE A 1 191 ? -11.605 -11.837 -21.697 1.00 96.81 191 ILE A O 1
ATOM 1556 N N . SER A 1 192 ? -12.171 -10.681 -23.541 1.00 95.94 192 SER A N 1
ATOM 1557 C CA . SER A 1 192 ? -13.624 -10.758 -23.334 1.00 95.94 192 SER A CA 1
ATOM 1558 C C . SER A 1 192 ? -14.160 -12.171 -23.084 1.00 95.94 192 SER A C 1
ATOM 1560 O O . SER A 1 192 ? -15.175 -12.319 -22.413 1.00 95.94 192 SER A O 1
ATOM 1562 N N . ASP A 1 193 ? -13.503 -13.202 -23.620 1.00 95.75 193 ASP A N 1
ATOM 1563 C CA . ASP A 1 193 ? -14.001 -14.579 -23.568 1.00 95.75 193 ASP A CA 1
ATOM 1564 C C . ASP A 1 193 ? -13.693 -15.259 -22.222 1.00 95.75 193 ASP A C 1
ATOM 1566 O O . ASP A 1 193 ? -14.343 -16.242 -21.869 1.00 95.75 193 ASP A O 1
ATOM 1570 N N . ILE A 1 194 ? -12.725 -14.725 -21.468 1.00 96.06 194 ILE A N 1
ATOM 1571 C CA . ILE A 1 194 ? -12.297 -15.229 -20.151 1.00 96.06 194 ILE A CA 1
ATOM 1572 C C . ILE A 1 194 ? -12.515 -14.215 -19.020 1.00 96.06 194 ILE A C 1
ATOM 1574 O O . ILE A 1 194 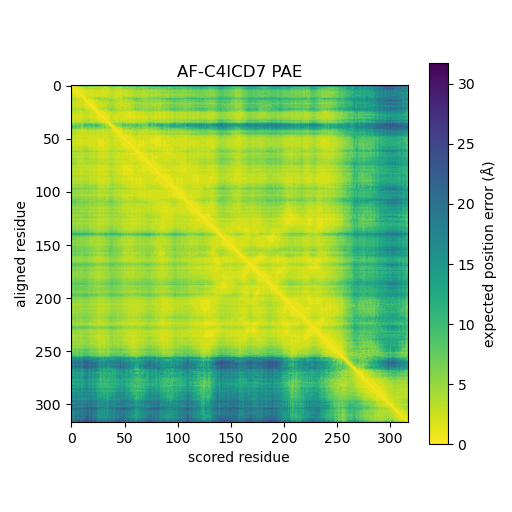? -12.129 -14.458 -17.882 1.00 96.06 194 ILE A O 1
ATOM 1578 N N . THR A 1 195 ? -13.115 -13.064 -19.327 1.00 97.19 195 THR A N 1
ATOM 1579 C CA . THR A 1 195 ? -13.345 -11.999 -18.348 1.00 97.19 195 THR A CA 1
ATOM 1580 C C . THR A 1 195 ? -14.437 -12.400 -17.362 1.00 97.19 195 THR A C 1
ATOM 1582 O O . THR A 1 195 ? -15.540 -12.778 -17.762 1.00 97.19 195 THR A O 1
ATOM 1585 N N . ASN A 1 196 ? -14.163 -12.258 -16.063 1.00 96.44 196 ASN A N 1
ATOM 1586 C CA . ASN A 1 196 ? -15.203 -12.309 -15.046 1.00 96.44 196 ASN A CA 1
ATOM 1587 C C . ASN A 1 196 ? -15.799 -10.909 -14.852 1.00 96.44 196 ASN A C 1
ATOM 1589 O O . ASN A 1 196 ? -15.138 -10.017 -14.327 1.00 96.44 196 ASN A O 1
ATOM 1593 N N . ASN A 1 197 ? -17.056 -10.727 -15.259 1.00 95.75 197 ASN A N 1
ATOM 1594 C CA . ASN A 1 197 ? -17.751 -9.438 -15.166 1.00 95.75 197 ASN A CA 1
ATOM 1595 C C . ASN A 1 197 ? -18.322 -9.154 -13.766 1.00 95.75 197 ASN A C 1
ATOM 1597 O O . ASN A 1 197 ? -18.752 -8.035 -13.499 1.00 95.75 197 ASN A O 1
ATOM 1601 N N . ASN A 1 198 ? -18.370 -10.154 -12.879 1.00 94.44 198 ASN A N 1
ATOM 1602 C CA . ASN A 1 198 ? -18.822 -9.988 -11.499 1.00 94.44 198 ASN A CA 1
ATOM 1603 C C . ASN A 1 198 ? -17.631 -9.638 -10.600 1.00 94.44 198 ASN A C 1
ATOM 1605 O O . ASN A 1 198 ? -17.240 -10.426 -9.737 1.00 94.44 198 ASN A O 1
ATOM 1609 N N . VAL A 1 199 ? -17.024 -8.481 -10.870 1.00 94.81 199 VAL A N 1
ATOM 1610 C CA . VAL A 1 199 ? -15.889 -7.973 -10.095 1.00 94.81 199 VAL A CA 1
ATOM 1611 C C . VAL A 1 199 ? -16.384 -7.494 -8.742 1.00 94.81 199 VAL A C 1
ATOM 1613 O O . VAL A 1 199 ? -17.369 -6.760 -8.663 1.00 94.81 199 VAL A O 1
ATOM 1616 N N . ILE A 1 200 ? -15.691 -7.907 -7.688 1.00 96.50 200 ILE A N 1
ATOM 1617 C CA . ILE A 1 200 ? -15.851 -7.324 -6.361 1.00 96.50 200 ILE A CA 1
ATOM 1618 C C . ILE A 1 200 ? -14.855 -6.168 -6.283 1.00 96.50 200 ILE A C 1
ATOM 1620 O O . ILE A 1 200 ? -13.666 -6.368 -6.506 1.00 96.50 200 ILE A O 1
ATOM 1624 N N . SER A 1 201 ? -15.370 -4.964 -6.060 1.00 97.19 201 SER A N 1
ATOM 1625 C CA . SER A 1 201 ? -14.615 -3.711 -5.979 1.00 97.19 201 SER A CA 1
ATOM 1626 C C . SER A 1 201 ? -15.140 -2.889 -4.810 1.00 97.19 201 SER A C 1
ATOM 1628 O O . SER A 1 201 ? -16.336 -2.973 -4.512 1.00 97.19 201 SER A O 1
ATOM 1630 N N . VAL A 1 202 ? -14.300 -2.036 -4.236 1.00 97.88 202 VAL A N 1
ATOM 1631 C CA . VAL A 1 202 ? -14.679 -1.102 -3.162 1.00 97.88 202 VAL A CA 1
ATOM 1632 C C . VAL A 1 202 ? -14.691 0.341 -3.662 1.00 97.88 202 VAL A C 1
ATOM 1634 O O . VAL A 1 202 ? -14.068 0.660 -4.678 1.00 97.88 202 VAL A O 1
ATOM 1637 N N . LYS A 1 203 ? -15.460 1.210 -2.995 1.00 98.44 203 LYS A N 1
ATOM 1638 C CA . LYS A 1 203 ? -15.363 2.659 -3.216 1.00 98.44 203 LYS A CA 1
ATOM 1639 C C . LYS A 1 203 ? -14.164 3.208 -2.447 1.00 98.44 203 LYS A C 1
ATOM 1641 O O . LYS A 1 203 ? -13.760 2.607 -1.463 1.00 98.44 203 LYS A O 1
ATOM 1646 N N . TYR A 1 204 ? -13.619 4.330 -2.906 1.00 97.56 204 TYR A N 1
ATOM 1647 C CA . TYR A 1 204 ? -12.445 4.963 -2.292 1.00 97.56 204 TYR A CA 1
ATOM 1648 C C . TYR A 1 204 ? -12.672 5.435 -0.848 1.00 97.56 204 TYR A C 1
ATOM 1650 O O . TYR A 1 204 ? -11.710 5.642 -0.132 1.00 97.56 204 TYR A O 1
ATOM 1658 N N . ASP A 1 205 ? -13.919 5.644 -0.429 1.00 97.75 205 ASP A N 1
ATOM 1659 C CA . ASP A 1 205 ? -14.299 6.133 0.901 1.00 97.75 205 ASP A CA 1
ATOM 1660 C C . ASP A 1 205 ? -14.748 5.013 1.852 1.00 97.75 205 ASP A C 1
ATOM 1662 O O . ASP A 1 205 ? -15.268 5.292 2.931 1.00 97.75 205 ASP A O 1
ATOM 1666 N N . VAL A 1 206 ? -14.599 3.748 1.441 1.00 98.12 206 VAL A N 1
ATOM 1667 C CA . VAL A 1 206 ? -14.863 2.592 2.305 1.00 98.12 206 VAL A CA 1
ATOM 1668 C C . VAL A 1 206 ? -13.756 2.496 3.343 1.00 98.12 206 VAL A C 1
ATOM 1670 O O . VAL A 1 206 ? -12.586 2.569 2.988 1.00 98.12 206 VAL A O 1
ATOM 1673 N N . ASP A 1 207 ? -14.146 2.304 4.595 1.00 97.56 207 ASP A N 1
ATOM 1674 C CA . ASP A 1 207 ? -13.252 2.107 5.732 1.00 97.56 207 ASP A CA 1
ATOM 1675 C C . ASP A 1 207 ? -12.345 0.878 5.547 1.00 97.56 207 ASP A C 1
ATOM 1677 O O . ASP A 1 207 ? -12.796 -0.166 5.054 1.00 97.56 207 ASP A O 1
ATOM 1681 N N . GLN A 1 208 ? -11.074 1.002 5.926 1.00 96.88 208 GLN A N 1
ATOM 1682 C CA . GLN A 1 208 ? -10.069 -0.045 5.749 1.00 96.88 208 GLN A CA 1
ATOM 1683 C C . GLN A 1 208 ? -10.433 -1.371 6.444 1.00 96.88 208 GLN A C 1
ATOM 1685 O O . GLN A 1 208 ? -10.169 -2.442 5.889 1.00 96.88 208 GLN A O 1
ATOM 1690 N N . GLU A 1 209 ? -11.145 -1.344 7.578 1.00 95.81 209 GLU A N 1
ATOM 1691 C CA . GLU A 1 209 ? -11.618 -2.548 8.270 1.00 95.81 209 GLU A CA 1
ATOM 1692 C C . GLU A 1 209 ? -12.645 -3.298 7.401 1.00 95.81 209 GLU A C 1
ATOM 1694 O O . GLU A 1 209 ? -12.636 -4.531 7.288 1.00 95.81 209 GLU A O 1
ATOM 1699 N N . GLU A 1 210 ? -13.538 -2.575 6.713 1.00 97.25 210 GLU A N 1
ATOM 1700 C CA . GLU A 1 210 ? -14.493 -3.182 5.779 1.00 97.25 210 GLU A CA 1
ATOM 1701 C C . GLU A 1 210 ? -13.781 -3.772 4.550 1.00 97.25 210 GLU A C 1
ATOM 1703 O O . GLU A 1 210 ? -14.147 -4.863 4.092 1.00 97.25 210 GLU A O 1
ATOM 1708 N N . VAL A 1 211 ? -12.735 -3.108 4.044 1.00 97.62 211 VAL A N 1
ATOM 1709 C CA . VAL A 1 211 ? -11.876 -3.643 2.975 1.00 97.62 211 VAL A CA 1
ATOM 1710 C C . VAL A 1 211 ? -11.231 -4.959 3.427 1.00 97.62 211 VAL A C 1
ATOM 1712 O O . VAL A 1 211 ? -11.361 -5.972 2.728 1.00 97.62 211 VAL A O 1
ATOM 1715 N N . ALA A 1 212 ? -10.634 -4.988 4.621 1.00 96.62 212 ALA A N 1
ATOM 1716 C CA . ALA A 1 212 ? -9.989 -6.168 5.194 1.00 96.62 212 ALA A CA 1
ATOM 1717 C C . ALA A 1 212 ? -10.960 -7.352 5.350 1.00 96.62 212 ALA A C 1
ATOM 1719 O O . ALA A 1 212 ? -10.660 -8.482 4.949 1.00 96.62 212 ALA A O 1
ATOM 1720 N N . ASN A 1 213 ? -12.187 -7.088 5.807 1.00 96.19 213 ASN A N 1
ATOM 1721 C CA . ASN A 1 213 ? -13.254 -8.089 5.896 1.00 96.19 213 ASN A CA 1
ATOM 1722 C C . ASN A 1 213 ? -13.594 -8.726 4.531 1.00 96.19 213 ASN A C 1
ATOM 1724 O O . ASN A 1 213 ? -13.944 -9.911 4.443 1.00 96.19 213 ASN A O 1
ATOM 1728 N N . ILE A 1 214 ? -13.520 -7.959 3.436 1.00 97.06 214 ILE A N 1
ATOM 1729 C CA . ILE A 1 214 ? -13.743 -8.478 2.078 1.00 97.06 214 ILE A CA 1
ATOM 1730 C C . ILE A 1 214 ? -12.576 -9.378 1.654 1.00 97.06 214 ILE A C 1
ATOM 1732 O O . ILE A 1 214 ? -12.822 -10.468 1.119 1.00 97.06 214 ILE A O 1
ATOM 1736 N N . PHE A 1 215 ? -11.335 -8.965 1.919 1.00 96.56 215 PHE A N 1
ATOM 1737 C CA . PHE A 1 215 ? -10.144 -9.778 1.667 1.00 96.56 215 PHE A CA 1
ATOM 1738 C C . PHE A 1 215 ? -10.196 -11.109 2.417 1.00 96.56 215 PHE A C 1
ATOM 1740 O O . PHE A 1 215 ? -10.049 -12.157 1.785 1.00 96.56 215 PHE A O 1
ATOM 1747 N N . GLU A 1 216 ? -10.515 -11.100 3.714 1.00 94.69 216 GLU A N 1
ATOM 1748 C CA . GLU A 1 216 ? -10.646 -12.319 4.521 1.00 94.69 216 GLU A CA 1
ATOM 1749 C C . GLU A 1 216 ? -11.739 -13.247 3.962 1.00 94.69 216 GLU A C 1
ATOM 1751 O O . GLU A 1 216 ? -11.546 -14.457 3.800 1.00 94.69 216 GLU A O 1
ATOM 1756 N N . LYS A 1 217 ? -12.897 -12.681 3.604 1.00 96.44 217 LYS A N 1
ATOM 1757 C CA . LYS A 1 217 ? -14.051 -13.447 3.120 1.00 96.44 217 LYS A CA 1
ATOM 1758 C C . LYS A 1 217 ? -13.797 -14.158 1.793 1.00 96.44 217 LYS A C 1
ATOM 1760 O O . LYS A 1 217 ? -14.313 -15.263 1.591 1.00 96.44 217 LYS A O 1
ATOM 1765 N N . TYR A 1 218 ? -13.102 -13.510 0.859 1.00 94.94 218 TYR A N 1
ATOM 1766 C CA . TYR A 1 218 ? -12.933 -14.023 -0.505 1.00 94.94 218 TYR A CA 1
ATOM 1767 C C . TYR A 1 218 ? -11.525 -14.547 -0.812 1.00 94.94 218 TYR A C 1
ATOM 1769 O O . TYR A 1 218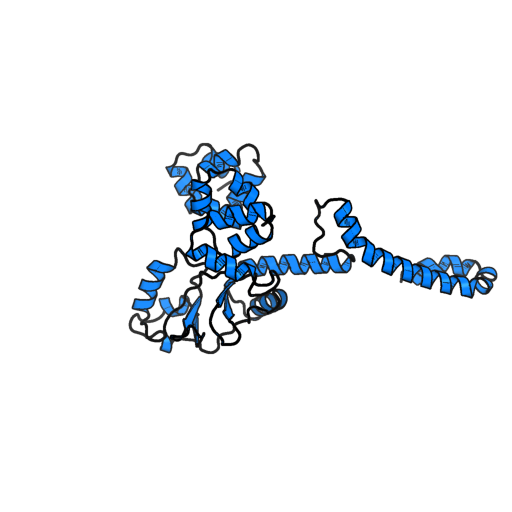 ? -11.369 -15.260 -1.806 1.00 94.94 218 TYR A O 1
ATOM 1777 N N . GLY A 1 219 ? -10.528 -14.258 0.027 1.00 93.62 219 GLY A N 1
ATOM 1778 C CA . GLY A 1 219 ? -9.138 -14.670 -0.169 1.00 93.62 219 GLY A CA 1
ATOM 1779 C C . GLY A 1 219 ? -8.508 -14.044 -1.413 1.00 93.62 219 GLY A C 1
ATOM 1780 O O . GLY A 1 219 ? -7.854 -14.741 -2.194 1.00 93.62 219 GLY A O 1
ATOM 1781 N N . PHE A 1 220 ? -8.785 -12.761 -1.656 1.00 94.19 220 PHE A N 1
ATOM 1782 C CA . PHE A 1 220 ? -8.176 -12.029 -2.763 1.00 94.19 220 PHE A CA 1
ATOM 1783 C C . PHE A 1 220 ? -6.712 -11.691 -2.468 1.00 94.19 220 PHE A C 1
ATOM 1785 O O . PHE A 1 220 ? -6.309 -11.610 -1.317 1.00 94.19 220 PHE A O 1
ATOM 1792 N N . LEU A 1 221 ? -5.926 -11.541 -3.537 1.00 94.94 221 LEU A N 1
ATOM 1793 C CA . LEU A 1 221 ? -4.541 -11.051 -3.472 1.00 94.94 221 LEU A CA 1
ATOM 1794 C C . LEU A 1 221 ? -4.458 -9.553 -3.769 1.00 94.94 221 LEU A C 1
ATOM 1796 O O . LEU A 1 221 ? -3.508 -8.908 -3.371 1.00 94.94 221 LEU A O 1
ATOM 1800 N N . SER A 1 222 ? -5.437 -9.018 -4.497 1.00 96.06 222 SER A N 1
ATOM 1801 C CA . SER A 1 222 ? -5.634 -7.585 -4.656 1.00 96.06 222 SER A CA 1
ATOM 1802 C C . SER A 1 222 ? -7.093 -7.300 -4.997 1.00 96.06 222 SER A C 1
ATOM 1804 O O . SER A 1 222 ? -7.822 -8.194 -5.456 1.00 96.06 222 SER A O 1
ATOM 1806 N N . MET A 1 223 ? -7.536 -6.069 -4.749 1.00 96.06 223 MET A N 1
ATOM 1807 C CA . MET A 1 223 ? -8.912 -5.636 -4.979 1.00 96.06 223 MET A CA 1
ATOM 1808 C C . MET A 1 223 ? -8.958 -4.239 -5.614 1.00 96.06 223 MET A C 1
ATOM 1810 O O . MET A 1 223 ? -8.280 -3.335 -5.139 1.00 96.06 223 MET A O 1
ATOM 1814 N N . PRO A 1 224 ? -9.774 -4.014 -6.664 1.00 97.94 224 PRO A N 1
ATOM 1815 C CA . PRO A 1 224 ? -9.841 -2.719 -7.324 1.00 97.94 224 PRO A CA 1
ATOM 1816 C C . PRO A 1 224 ? -10.657 -1.706 -6.519 1.00 97.94 224 PRO A C 1
ATOM 1818 O O . PRO A 1 224 ? -11.773 -2.000 -6.067 1.00 97.94 224 PRO A O 1
ATOM 1821 N N . VAL A 1 225 ? -10.147 -0.478 -6.468 1.00 98.38 225 VAL A N 1
ATOM 1822 C CA . VAL A 1 225 ? -10.810 0.686 -5.876 1.00 98.38 225 VAL A CA 1
ATOM 1823 C C . VAL A 1 225 ? -11.397 1.550 -6.983 1.00 98.38 225 VAL A C 1
ATOM 1825 O O . VAL A 1 225 ? -10.748 1.847 -7.990 1.00 98.38 225 VAL A O 1
ATOM 1828 N N . VAL A 1 226 ? -12.661 1.947 -6.836 1.00 98.38 226 VAL A N 1
ATOM 1829 C CA . VAL A 1 226 ? -13.384 2.707 -7.861 1.00 98.38 226 VAL A CA 1
ATOM 1830 C C . VAL A 1 226 ? -14.057 3.954 -7.302 1.00 98.38 226 VAL A C 1
ATOM 1832 O O . VAL A 1 226 ? -14.446 4.020 -6.142 1.00 98.38 226 VAL A O 1
ATOM 1835 N N . ASN A 1 227 ? -14.285 4.946 -8.161 1.00 97.12 227 ASN A N 1
ATOM 1836 C CA . ASN A 1 227 ? -15.109 6.103 -7.804 1.00 97.12 227 ASN A CA 1
ATOM 1837 C C . ASN A 1 227 ? -16.613 5.831 -7.961 1.00 97.12 227 ASN A C 1
ATOM 1839 O O . ASN A 1 227 ? -17.031 4.776 -8.442 1.00 97.12 227 ASN A O 1
ATOM 1843 N N . GLU A 1 228 ? -17.447 6.828 -7.658 1.00 96.19 228 GLU A N 1
ATOM 1844 C CA . GLU A 1 228 ? -18.911 6.793 -7.815 1.00 96.19 228 GLU A CA 1
ATOM 1845 C C . GLU A 1 228 ? -19.403 6.305 -9.186 1.00 96.19 228 GLU A C 1
ATOM 1847 O O . GLU A 1 228 ? -20.398 5.588 -9.277 1.00 96.19 228 GLU A O 1
ATOM 1852 N N . ASN A 1 229 ? -18.664 6.608 -10.254 1.00 96.44 229 ASN A N 1
ATOM 1853 C CA . ASN A 1 229 ? -18.996 6.225 -11.627 1.00 96.44 229 ASN A CA 1
ATOM 1854 C C . ASN A 1 229 ? -18.389 4.873 -12.054 1.00 96.44 229 ASN A C 1
ATOM 1856 O O . ASN A 1 229 ? -18.399 4.552 -13.244 1.00 96.44 229 ASN A O 1
ATOM 1860 N N . ASN A 1 230 ? -17.853 4.093 -11.110 1.00 96.38 230 ASN A N 1
ATOM 1861 C CA . ASN A 1 230 ? -17.105 2.851 -11.332 1.00 96.38 230 ASN A CA 1
ATOM 1862 C C . ASN A 1 230 ? -15.852 3.027 -12.204 1.00 96.38 230 ASN A C 1
ATOM 1864 O O . ASN A 1 230 ? -15.408 2.077 -12.854 1.00 96.38 230 ASN A O 1
ATOM 1868 N N . LYS A 1 231 ? -15.284 4.238 -12.244 1.00 97.75 231 LYS A N 1
ATOM 1869 C CA . LYS A 1 231 ? -13.962 4.446 -12.834 1.00 97.75 231 LYS A CA 1
ATOM 1870 C C . LYS A 1 231 ? -12.922 3.855 -11.891 1.00 97.75 231 LYS A C 1
ATOM 1872 O O . LYS A 1 231 ? -12.961 4.171 -10.704 1.00 97.75 231 LYS A O 1
ATOM 1877 N N . LEU A 1 232 ? -12.035 3.025 -12.428 1.00 97.81 232 LEU A N 1
ATOM 1878 C CA . LEU A 1 232 ? -10.926 2.436 -11.684 1.00 97.81 232 LEU A CA 1
ATOM 1879 C C . LEU A 1 232 ? -9.947 3.539 -11.264 1.00 97.81 232 LEU A C 1
ATOM 1881 O O . LEU A 1 232 ? -9.559 4.360 -12.100 1.00 97.81 232 LEU A O 1
ATOM 1885 N N . LEU A 1 233 ? -9.639 3.590 -9.971 1.00 97.00 233 LEU A N 1
ATOM 1886 C CA . LEU A 1 233 ? -8.764 4.591 -9.362 1.00 97.00 233 LEU A CA 1
ATOM 1887 C C . LEU A 1 233 ? -7.418 4.003 -8.948 1.00 97.00 233 LEU A C 1
ATOM 1889 O O . LEU A 1 233 ? -6.407 4.652 -9.182 1.00 97.00 233 LEU A O 1
ATOM 1893 N N . GLY A 1 234 ? -7.441 2.800 -8.379 1.00 96.88 234 GLY A N 1
ATOM 1894 C CA . GLY A 1 234 ? -6.294 2.126 -7.785 1.00 96.88 234 GLY A CA 1
ATOM 1895 C C . GLY A 1 234 ? -6.622 0.670 -7.472 1.00 96.88 234 GLY A C 1
ATOM 1896 O O . GLY A 1 234 ? -7.685 0.158 -7.867 1.00 96.88 234 GLY A O 1
ATOM 1897 N N . MET A 1 235 ? -5.737 0.010 -6.740 1.00 97.12 235 MET A N 1
ATOM 1898 C CA . MET A 1 235 ? -6.012 -1.277 -6.111 1.00 97.12 235 MET A CA 1
ATOM 1899 C C . MET A 1 235 ? -5.358 -1.353 -4.737 1.00 97.12 235 MET A C 1
ATOM 1901 O O . MET A 1 235 ? -4.356 -0.700 -4.514 1.00 97.12 235 MET A O 1
ATOM 1905 N N . VAL A 1 236 ? -5.924 -2.179 -3.869 1.00 97.56 236 VAL A N 1
ATOM 1906 C CA . VAL A 1 236 ? -5.337 -2.534 -2.571 1.00 97.56 236 VAL A CA 1
ATOM 1907 C C . VAL A 1 236 ? -4.735 -3.930 -2.691 1.00 97.56 236 VAL A C 1
ATOM 1909 O O . VAL A 1 236 ? -5.328 -4.767 -3.398 1.00 97.56 236 VAL A O 1
ATOM 1912 N N . THR A 1 237 ? -3.605 -4.203 -2.042 1.00 96.56 237 THR A N 1
ATOM 1913 C CA . THR A 1 237 ? -2.979 -5.533 -2.020 1.00 96.56 237 THR A CA 1
ATOM 1914 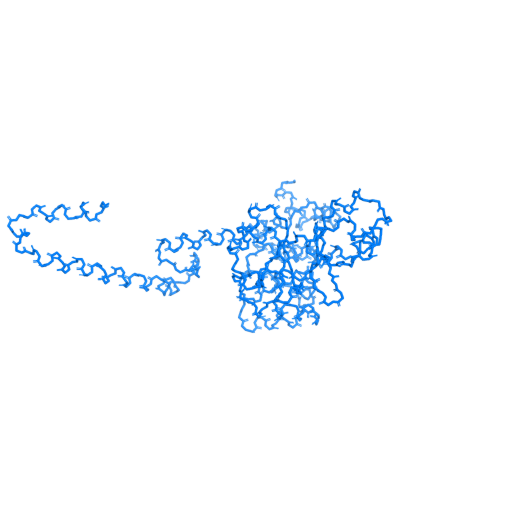C C . THR A 1 237 ? -3.371 -6.324 -0.767 1.00 96.56 237 THR A C 1
ATOM 1916 O O . THR A 1 237 ? -4.155 -5.872 0.063 1.00 96.56 237 THR A O 1
ATOM 1919 N N . ALA A 1 238 ? -2.964 -7.590 -0.680 1.00 95.69 238 ALA A N 1
ATOM 1920 C CA . ALA A 1 238 ? -3.278 -8.408 0.492 1.00 95.69 238 ALA A CA 1
ATOM 1921 C C . ALA A 1 238 ? -2.303 -8.160 1.648 1.00 95.69 238 ALA A C 1
ATOM 1923 O O . ALA A 1 238 ? -2.650 -8.455 2.787 1.00 95.69 238 ALA A O 1
ATOM 1924 N N . ASP A 1 239 ? -1.107 -7.683 1.339 1.00 92.81 239 ASP A N 1
ATOM 1925 C CA . ASP A 1 239 ? -0.026 -7.336 2.245 1.00 92.81 239 ASP A CA 1
ATOM 1926 C C . ASP A 1 239 ? -0.362 -6.071 3.034 1.00 92.81 239 ASP A C 1
ATOM 1928 O O . ASP A 1 239 ? -0.395 -6.165 4.259 1.00 92.81 239 ASP A O 1
ATOM 1932 N N . ASP A 1 240 ? -0.807 -4.993 2.382 1.00 93.50 240 ASP A N 1
ATOM 1933 C CA . ASP A 1 240 ? -1.286 -3.777 3.073 1.00 93.50 240 ASP A CA 1
ATOM 1934 C C . ASP A 1 240 ? -2.439 -4.119 4.030 1.00 93.50 240 ASP A C 1
ATOM 1936 O O . ASP A 1 240 ? -2.541 -3.655 5.162 1.00 93.50 240 ASP A O 1
ATOM 1940 N N . ILE A 1 241 ? -3.314 -5.042 3.618 1.00 95.62 241 ILE A N 1
ATOM 1941 C CA . ILE A 1 241 ? -4.423 -5.504 4.459 1.00 95.62 241 ILE A CA 1
ATOM 1942 C C . ILE A 1 241 ? -3.945 -6.289 5.683 1.00 95.62 241 ILE A C 1
ATOM 1944 O O . ILE A 1 241 ? -4.627 -6.297 6.712 1.00 95.62 241 ILE A O 1
ATOM 1948 N N . MET A 1 242 ? -2.799 -6.968 5.607 1.00 93.75 242 MET A N 1
ATOM 1949 C CA . MET A 1 242 ? -2.221 -7.614 6.785 1.00 93.75 242 MET A CA 1
ATOM 1950 C C . MET A 1 242 ? -1.772 -6.583 7.821 1.00 93.75 242 MET A C 1
ATOM 1952 O O . MET A 1 242 ? -1.912 -6.856 9.018 1.00 93.75 242 MET A O 1
ATOM 1956 N N . GLU A 1 243 ? -1.281 -5.428 7.378 1.00 90.50 243 GLU A N 1
ATOM 1957 C CA . GLU A 1 243 ? -0.943 -4.301 8.244 1.00 90.50 243 GLU A CA 1
ATOM 1958 C C . GLU A 1 243 ? -2.195 -3.659 8.844 1.00 90.50 243 GLU A C 1
ATOM 1960 O O . GLU A 1 243 ? -2.321 -3.620 10.068 1.00 90.50 243 GLU A O 1
ATOM 1965 N N . VAL A 1 244 ? -3.204 -3.351 8.025 1.00 93.19 244 VAL A N 1
ATOM 1966 C CA . VAL A 1 244 ? -4.507 -2.851 8.501 1.00 93.19 244 VAL A CA 1
ATOM 1967 C C . VAL A 1 244 ? -5.092 -3.749 9.595 1.00 93.19 244 VAL A C 1
ATOM 1969 O O . VAL A 1 244 ? -5.537 -3.281 10.639 1.00 93.19 244 VAL A O 1
ATOM 1972 N N . LEU A 1 245 ? -5.069 -5.074 9.414 1.00 92.44 245 LEU A N 1
ATOM 1973 C CA . LEU A 1 245 ? -5.583 -6.008 10.422 1.00 92.44 245 LEU A CA 1
ATOM 1974 C C . LEU A 1 245 ? -4.806 -5.954 11.747 1.00 92.44 245 LEU A C 1
ATOM 1976 O O . LEU A 1 245 ? -5.395 -6.168 12.813 1.00 92.44 245 LEU A O 1
ATOM 1980 N N . LYS A 1 246 ? -3.491 -5.722 11.696 1.00 90.81 246 LYS A N 1
ATOM 1981 C CA . LYS A 1 246 ? -2.635 -5.560 12.879 1.00 90.81 246 LYS A CA 1
ATOM 1982 C C . LYS A 1 246 ? -2.945 -4.237 13.581 1.00 90.81 246 LYS A C 1
ATOM 1984 O O . LYS A 1 246 ? -3.051 -4.233 14.814 1.00 90.81 246 LYS A O 1
ATOM 1989 N N . ASP A 1 247 ? -3.141 -3.171 12.823 1.00 87.88 247 ASP A N 1
ATOM 1990 C CA . ASP A 1 247 ? -3.389 -1.832 13.348 1.00 87.88 247 ASP A CA 1
ATOM 1991 C C . ASP A 1 247 ? -4.778 -1.715 13.963 1.00 87.88 247 ASP A C 1
ATOM 1993 O O . ASP A 1 247 ? -4.885 -1.345 15.132 1.00 87.88 247 ASP A O 1
ATOM 1997 N N . GLU A 1 248 ? -5.821 -2.190 13.280 1.00 89.75 248 GLU A N 1
ATOM 1998 C CA . GLU A 1 248 ? -7.189 -2.255 13.814 1.00 89.75 248 GLU A CA 1
ATOM 1999 C C . GLU A 1 248 ? -7.260 -3.120 15.083 1.00 89.75 248 GLU A C 1
ATOM 2001 O O . GLU A 1 248 ? -7.881 -2.759 16.086 1.00 89.75 248 GLU A O 1
ATOM 2006 N N . SER A 1 249 ? -6.541 -4.251 15.103 1.00 88.31 249 SER A N 1
ATOM 2007 C CA . SER A 1 249 ? -6.450 -5.092 16.305 1.00 88.31 249 SER A CA 1
ATOM 2008 C C . SER A 1 249 ? -5.769 -4.366 17.471 1.00 88.31 249 SER A C 1
ATOM 2010 O O . SER A 1 249 ? -6.138 -4.563 18.635 1.00 88.31 249 SER A O 1
ATOM 2012 N N . THR A 1 250 ? -4.752 -3.554 17.181 1.00 86.31 250 THR A N 1
ATOM 2013 C CA . THR A 1 250 ? -4.029 -2.765 18.185 1.00 86.31 250 THR A CA 1
ATOM 2014 C C . THR A 1 250 ? -4.894 -1.614 18.686 1.00 86.31 250 THR A C 1
ATOM 2016 O O . THR A 1 250 ? -4.996 -1.409 19.900 1.00 86.31 250 THR A O 1
ATOM 2019 N N . GLU A 1 251 ? -5.594 -0.930 17.783 1.00 84.88 251 GLU A N 1
ATOM 2020 C CA . GLU A 1 251 ? -6.563 0.103 18.114 1.00 84.88 251 GLU A CA 1
ATOM 2021 C C . GLU A 1 251 ? -7.671 -0.450 19.020 1.00 84.88 251 GLU A C 1
ATOM 2023 O O . GLU A 1 251 ? -7.979 0.151 20.051 1.00 84.8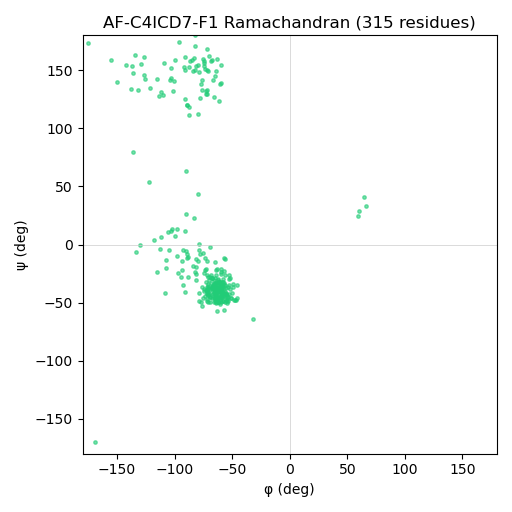8 251 GLU A O 1
ATOM 2028 N N . ASP A 1 252 ? -8.228 -1.621 18.722 1.00 86.25 252 ASP A N 1
ATOM 2029 C CA . ASP A 1 252 ? -9.239 -2.257 19.568 1.00 86.25 252 ASP A CA 1
ATOM 2030 C C . ASP A 1 252 ? -8.720 -2.539 20.987 1.00 86.25 252 ASP A C 1
ATOM 2032 O O . ASP A 1 252 ? -9.422 -2.314 21.986 1.00 86.25 252 ASP A O 1
ATOM 2036 N N . ILE A 1 253 ? -7.464 -2.978 21.115 1.00 87.06 253 ILE A N 1
ATOM 2037 C CA . ILE A 1 253 ? -6.805 -3.165 22.415 1.00 87.06 253 ILE A CA 1
ATOM 2038 C C . ILE A 1 253 ? -6.638 -1.822 23.140 1.00 87.06 253 ILE A C 1
ATOM 2040 O O . ILE A 1 253 ? -6.896 -1.738 24.349 1.00 87.06 253 ILE A O 1
ATOM 2044 N N . HIS A 1 254 ? -6.241 -0.765 22.432 1.00 81.50 254 HIS A N 1
ATOM 2045 C CA . HIS A 1 254 ? -6.117 0.584 22.987 1.00 81.50 254 HIS A CA 1
ATOM 2046 C C . HIS A 1 254 ? -7.475 1.116 23.462 1.00 81.50 254 HIS A C 1
ATOM 2048 O O . HIS A 1 254 ? -7.610 1.538 24.619 1.00 81.50 254 HIS A O 1
ATOM 2054 N N . ARG A 1 255 ? -8.520 0.972 22.644 1.00 82.12 255 ARG A N 1
ATOM 2055 C CA . ARG A 1 255 ? -9.901 1.351 22.967 1.00 82.12 255 ARG A CA 1
ATOM 2056 C C . ARG A 1 255 ? -10.432 0.593 24.187 1.00 82.12 255 ARG A C 1
ATOM 2058 O O . ARG A 1 255 ? -11.064 1.210 25.049 1.00 82.12 255 ARG A O 1
ATOM 2065 N N . LEU A 1 256 ? -10.119 -0.700 24.351 1.00 84.19 256 LEU A N 1
ATOM 2066 C CA . LEU A 1 256 ? -10.430 -1.457 25.580 1.00 84.19 256 LEU A CA 1
ATOM 2067 C C . LEU A 1 256 ? -9.762 -0.855 26.828 1.00 84.19 256 LEU A C 1
ATOM 2069 O O . LEU A 1 256 ? -10.346 -0.864 27.916 1.00 84.19 256 LEU A O 1
ATOM 2073 N N . GLY A 1 257 ? -8.550 -0.319 26.677 1.00 79.12 257 GLY A N 1
ATOM 2074 C CA . GLY A 1 257 ? -7.817 0.405 27.716 1.00 79.12 257 GLY A CA 1
ATOM 2075 C C . GLY A 1 257 ? -8.284 1.849 27.942 1.00 79.12 257 GLY A C 1
ATOM 2076 O O . GLY A 1 257 ? -7.854 2.475 28.915 1.00 79.12 257 GLY A O 1
ATOM 2077 N N . GLY A 1 258 ? -9.168 2.377 27.088 1.00 76.50 258 GLY A N 1
ATOM 2078 C CA . GLY A 1 258 ? -9.543 3.792 27.070 1.00 76.50 258 GLY A CA 1
ATOM 2079 C C . GLY A 1 258 ? -8.392 4.713 26.660 1.00 76.50 258 GLY A C 1
ATOM 2080 O O . GLY A 1 258 ? -8.263 5.811 27.205 1.00 76.50 258 GLY A O 1
ATOM 2081 N N . ILE A 1 259 ? -7.535 4.204 25.779 1.00 78.44 259 ILE A N 1
ATOM 2082 C CA . ILE A 1 259 ? -6.393 4.868 25.158 1.00 78.44 259 ILE A CA 1
ATOM 2083 C C . ILE A 1 259 ? -6.791 5.218 23.718 1.00 78.44 259 ILE A C 1
ATOM 2085 O O . ILE A 1 259 ? -7.525 4.456 23.087 1.00 78.44 259 ILE A O 1
ATOM 2089 N N . ASP A 1 260 ? -6.364 6.384 23.238 1.00 73.06 260 ASP A N 1
ATOM 2090 C CA . ASP A 1 260 ? -6.590 6.822 21.857 1.00 73.06 260 ASP A CA 1
ATOM 2091 C C . ASP A 1 260 ? -5.669 6.077 20.867 1.00 73.06 260 ASP A C 1
ATOM 2093 O O . ASP A 1 260 ? -4.618 5.566 21.268 1.00 73.06 260 ASP A O 1
ATOM 2097 N N . LYS A 1 261 ? -6.044 6.028 19.582 1.00 66.12 261 LYS A N 1
ATOM 2098 C CA . LYS A 1 261 ? -5.314 5.289 18.536 1.00 66.12 261 LYS A CA 1
ATOM 2099 C C . LYS A 1 261 ? -3.893 5.812 18.311 1.00 66.12 261 LYS A C 1
ATOM 2101 O O . LYS A 1 261 ? -2.981 5.033 18.082 1.00 66.12 261 LYS A O 1
ATOM 2106 N N . GLU A 1 262 ? -3.689 7.114 18.502 1.00 65.81 262 GLU A N 1
ATOM 2107 C CA . GLU A 1 262 ? -2.409 7.805 18.282 1.00 65.81 262 GLU A CA 1
ATOM 2108 C C . GLU A 1 262 ? -1.383 7.610 19.425 1.00 65.81 262 GLU A C 1
ATOM 2110 O O . GLU A 1 262 ? -0.294 8.190 19.396 1.00 65.81 262 GLU A O 1
ATOM 2115 N N . GLU A 1 263 ? -1.704 6.857 20.489 1.00 67.25 263 GLU A N 1
ATOM 2116 C CA . GLU A 1 263 ? -0.776 6.684 21.612 1.00 67.25 263 GLU A CA 1
ATOM 2117 C C . GLU A 1 263 ? 0.317 5.648 21.311 1.00 67.25 263 GLU A C 1
ATOM 2119 O O . GLU A 1 263 ? 0.072 4.443 21.270 1.00 67.25 263 GLU A O 1
ATOM 2124 N N . LYS A 1 264 ? 1.558 6.130 21.205 1.00 67.06 264 LYS A N 1
ATOM 2125 C CA . LYS A 1 264 ? 2.754 5.317 20.952 1.00 67.06 264 LYS A CA 1
ATOM 2126 C C . LYS A 1 264 ? 3.438 4.858 22.235 1.00 67.06 264 LYS A C 1
ATOM 2128 O O . LYS A 1 264 ? 3.414 5.557 23.252 1.00 67.06 264 LYS A O 1
ATOM 2133 N N . VAL A 1 265 ? 4.129 3.717 22.161 1.00 66.81 265 VAL A N 1
ATOM 2134 C CA . VAL A 1 265 ? 4.947 3.183 23.269 1.00 66.81 265 VAL A CA 1
ATOM 2135 C C . VAL A 1 265 ? 6.076 4.149 23.643 1.00 66.81 265 VAL A C 1
ATOM 2137 O O . VAL A 1 265 ? 6.298 4.387 24.832 1.00 66.81 265 VAL A O 1
ATOM 2140 N N . ASP A 1 266 ? 6.702 4.770 22.642 1.00 70.62 266 ASP A N 1
ATOM 2141 C CA . ASP A 1 266 ? 7.802 5.728 22.813 1.00 70.62 266 ASP A CA 1
ATOM 2142 C C . ASP A 1 266 ? 7.344 7.198 22.761 1.00 70.62 266 ASP A C 1
ATOM 2144 O O . ASP A 1 266 ? 8.154 8.126 22.695 1.00 70.62 266 ASP A O 1
ATOM 2148 N N . GLY A 1 267 ? 6.030 7.425 22.849 1.00 71.38 267 GLY A N 1
ATOM 2149 C CA . GLY A 1 267 ? 5.437 8.757 22.881 1.00 71.38 267 GLY A CA 1
ATOM 2150 C C . GLY A 1 267 ? 5.857 9.579 24.103 1.00 71.38 267 GLY A C 1
ATOM 2151 O O . GLY A 1 267 ? 6.278 9.079 25.154 1.00 71.38 267 GLY A O 1
ATOM 2152 N N . THR A 1 268 ? 5.713 10.898 24.002 1.00 80.50 268 THR A N 1
ATOM 2153 C CA . THR A 1 268 ? 6.050 11.795 25.106 1.00 80.50 268 THR A CA 1
ATOM 2154 C C . THR A 1 268 ? 5.011 11.716 26.227 1.00 80.50 268 THR A C 1
ATOM 2156 O O . THR A 1 268 ? 3.813 11.545 26.008 1.00 80.50 268 THR A O 1
ATOM 2159 N N . LEU A 1 269 ? 5.440 11.979 27.470 1.00 84.06 269 LEU A N 1
ATOM 2160 C CA . LEU A 1 269 ? 4.541 12.016 28.638 1.00 84.06 269 LEU A CA 1
ATOM 2161 C C . LEU A 1 269 ? 3.327 12.950 28.440 1.00 84.06 269 LEU A C 1
ATOM 2163 O O . LEU A 1 269 ? 2.271 12.744 29.034 1.00 84.06 269 LEU A O 1
ATOM 2167 N N . SER A 1 270 ? 3.483 14.004 27.636 1.00 84.44 270 SER A N 1
ATOM 2168 C CA . SER A 1 270 ? 2.422 14.969 27.342 1.00 84.44 270 SER A CA 1
ATOM 2169 C C . SER A 1 270 ? 1.335 14.377 26.439 1.00 84.44 270 SER A C 1
ATOM 2171 O O . SER A 1 270 ? 0.150 14.601 26.694 1.00 84.44 270 SER A O 1
ATOM 2173 N N . GLU A 1 271 ? 1.723 13.610 25.419 1.00 80.81 271 GLU A N 1
ATOM 2174 C CA . GLU A 1 271 ? 0.801 12.919 24.507 1.00 80.81 271 GLU A CA 1
ATOM 2175 C C . GLU A 1 271 ? -0.015 11.869 25.257 1.00 80.81 271 GLU A C 1
ATOM 2177 O O . GLU A 1 271 ? -1.245 11.926 25.225 1.00 80.81 271 GLU A O 1
ATOM 2182 N N . SER A 1 272 ? 0.634 11.026 26.069 1.00 82.00 272 SER A N 1
ATOM 2183 C CA . SER A 1 272 ? -0.067 10.009 26.869 1.00 82.00 272 SER A CA 1
ATOM 2184 C C . SER A 1 272 ? -1.088 10.623 27.833 1.00 82.00 272 SER A C 1
ATOM 2186 O O . SER A 1 272 ? -2.175 10.082 28.041 1.00 82.00 272 SER A O 1
ATOM 2188 N N . ILE A 1 273 ? -0.777 11.780 28.437 1.00 84.69 273 ILE A N 1
ATOM 2189 C CA . ILE A 1 273 ? -1.740 12.479 29.300 1.00 84.69 273 ILE A CA 1
ATOM 2190 C C . ILE A 1 273 ? -2.946 12.948 28.481 1.00 84.69 273 ILE A C 1
ATOM 2192 O O . ILE A 1 273 ? -4.073 12.776 28.937 1.00 84.69 273 ILE A O 1
ATOM 2196 N N . LYS A 1 274 ? -2.743 13.542 27.300 1.00 85.00 274 LYS A N 1
ATOM 2197 C CA . LYS A 1 274 ? -3.846 14.051 26.469 1.00 85.00 274 LYS A CA 1
ATOM 2198 C C . LYS A 1 274 ? -4.757 12.935 25.958 1.00 85.00 274 LYS A C 1
ATOM 2200 O O . LYS A 1 274 ? -5.967 13.115 26.041 1.00 85.00 274 LYS A O 1
ATOM 2205 N N . SER A 1 275 ? -4.182 11.816 25.517 1.00 81.75 275 SER A N 1
ATOM 2206 C CA . SER A 1 275 ? -4.912 10.618 25.072 1.00 81.75 275 SER A CA 1
ATOM 2207 C C . SER A 1 275 ? -5.817 10.071 26.187 1.00 81.75 275 SER A C 1
ATOM 2209 O O . SER A 1 275 ? -7.020 9.885 26.016 1.00 81.75 275 SER A O 1
ATOM 2211 N N . ARG A 1 276 ? -5.277 9.910 27.403 1.00 85.88 276 ARG A N 1
ATOM 2212 C CA . ARG A 1 276 ? -5.980 9.198 28.488 1.00 85.88 276 ARG A CA 1
ATOM 2213 C C . ARG A 1 276 ? -6.890 10.078 29.344 1.00 85.88 276 ARG A C 1
ATOM 2215 O O . ARG A 1 276 ? -7.847 9.588 29.952 1.00 85.88 276 ARG A O 1
ATOM 2222 N N . LEU A 1 277 ? -6.589 11.374 29.471 1.00 89.38 277 LEU A N 1
ATOM 2223 C CA . LEU A 1 277 ? -7.298 12.275 30.389 1.00 89.38 277 LEU A CA 1
ATOM 2224 C C . LEU A 1 277 ? -8.818 12.347 30.136 1.00 89.38 277 LEU A C 1
ATOM 2226 O O . LEU A 1 277 ? -9.552 12.316 31.128 1.00 89.38 277 LEU A O 1
ATOM 2230 N N . PRO A 1 278 ? -9.330 12.411 28.888 1.00 88.56 278 PRO A N 1
ATOM 2231 C CA . PRO A 1 278 ? -10.768 12.436 28.627 1.00 88.56 278 PRO A CA 1
ATOM 2232 C C . PRO A 1 278 ? -11.496 11.235 29.240 1.00 88.56 278 PRO A C 1
ATOM 2234 O O . PRO A 1 278 ? -12.466 11.412 29.986 1.00 88.56 278 PRO A O 1
ATOM 2237 N N . TRP A 1 279 ? -10.988 10.021 29.011 1.00 87.69 279 TRP A N 1
ATOM 2238 C CA . TRP A 1 279 ? -11.589 8.804 29.553 1.00 87.69 279 TRP A CA 1
ATOM 2239 C C . TRP A 1 279 ? -11.435 8.706 31.075 1.00 87.69 279 TRP A C 1
ATOM 2241 O O . TRP A 1 279 ? -12.381 8.352 31.785 1.00 87.69 279 TRP A O 1
ATOM 2251 N N . LEU A 1 280 ? -10.283 9.116 31.618 1.00 88.62 280 LEU A N 1
ATOM 2252 C CA . LEU A 1 280 ? -10.063 9.185 33.066 1.00 88.62 280 LEU A CA 1
ATOM 2253 C C . LEU A 1 280 ? -11.028 10.152 33.762 1.00 88.62 280 LEU A C 1
ATOM 2255 O O . LEU A 1 280 ? -11.505 9.856 34.857 1.00 88.62 280 LEU A O 1
ATOM 2259 N N . VAL A 1 281 ? -11.349 11.289 33.141 1.00 92.50 281 VAL A N 1
ATOM 2260 C CA . VAL A 1 281 ? -12.324 12.248 33.679 1.00 92.50 281 VAL A CA 1
ATOM 2261 C C . VAL A 1 281 ? -13.728 11.646 33.693 1.00 92.50 281 VAL A C 1
ATOM 2263 O O . VAL A 1 281 ? -14.428 11.774 34.699 1.00 92.50 281 VAL A O 1
ATOM 2266 N N . ILE A 1 282 ? -14.132 10.945 32.631 1.00 91.81 282 ILE A N 1
ATOM 2267 C CA . ILE A 1 282 ? -15.422 10.239 32.582 1.00 91.81 282 ILE A CA 1
ATOM 2268 C C . ILE A 1 282 ? -15.499 9.177 33.693 1.00 91.81 282 ILE A C 1
ATOM 2270 O O . ILE A 1 282 ? -16.475 9.142 34.451 1.00 91.81 282 ILE A O 1
ATOM 2274 N N . ASN A 1 283 ? -14.449 8.370 33.863 1.00 91.25 283 ASN A N 1
ATOM 2275 C CA . ASN A 1 283 ? -14.354 7.371 34.933 1.00 91.25 283 ASN A CA 1
ATOM 2276 C C . ASN A 1 283 ? -14.355 8.000 36.334 1.00 91.25 283 ASN A C 1
ATOM 2278 O O . ASN A 1 283 ? -14.979 7.484 37.261 1.00 91.25 283 ASN A O 1
ATOM 2282 N N . LEU A 1 284 ? -13.714 9.155 36.505 1.00 93.62 284 LEU A N 1
ATOM 2283 C CA . LEU A 1 284 ? -13.730 9.876 37.772 1.00 93.62 284 LEU A CA 1
ATOM 2284 C C . LEU A 1 284 ? -15.132 10.405 38.100 1.00 93.62 284 LEU A C 1
ATOM 2286 O O . LEU A 1 284 ? -15.582 10.289 39.239 1.00 93.62 284 LEU A O 1
ATOM 2290 N N . ILE A 1 285 ? -15.846 10.958 37.117 1.00 96.44 285 ILE A N 1
ATOM 2291 C CA . ILE A 1 285 ? -17.214 11.458 37.308 1.00 96.44 285 ILE A CA 1
ATOM 2292 C C . ILE A 1 285 ? -18.150 10.311 37.696 1.00 96.44 285 ILE A C 1
ATOM 2294 O O . ILE A 1 285 ? -18.924 10.442 38.646 1.00 96.44 285 ILE A O 1
ATOM 2298 N N . THR A 1 286 ? -18.066 9.172 37.010 1.00 93.44 286 THR A N 1
ATOM 2299 C CA . THR A 1 286 ? -18.888 7.996 37.330 1.00 93.44 286 THR A CA 1
ATOM 2300 C C . THR A 1 286 ? -18.547 7.422 38.707 1.00 93.44 286 THR A C 1
ATOM 2302 O O . THR A 1 286 ? -19.460 7.110 39.476 1.00 93.44 286 THR A O 1
ATOM 2305 N N . ALA A 1 287 ? -17.267 7.394 39.092 1.00 92.12 287 ALA A N 1
ATOM 2306 C CA . ALA A 1 287 ? -16.842 7.015 40.439 1.00 92.12 287 ALA A CA 1
ATOM 2307 C C . ALA A 1 287 ? -17.389 7.967 41.521 1.00 92.12 287 ALA A C 1
ATOM 2309 O O . ALA A 1 287 ? -17.857 7.514 42.569 1.00 92.12 287 ALA A O 1
ATOM 2310 N N . ILE A 1 288 ? -17.399 9.281 41.269 1.00 95.69 288 ILE A N 1
ATOM 2311 C CA . ILE A 1 288 ? -17.985 10.278 42.182 1.00 95.69 288 ILE A CA 1
ATOM 2312 C C . ILE A 1 288 ? -19.499 10.069 42.323 1.00 95.69 288 ILE A C 1
ATOM 2314 O O . ILE A 1 288 ? -20.032 10.159 43.433 1.00 95.69 288 ILE A O 1
ATOM 2318 N N . LEU A 1 289 ? -20.206 9.761 41.230 1.00 95.19 289 LEU A N 1
ATOM 2319 C CA . LEU A 1 289 ? -21.634 9.433 41.276 1.00 95.19 289 LEU A CA 1
ATOM 2320 C C . LEU A 1 289 ? -21.890 8.178 42.120 1.00 95.19 289 LEU A C 1
ATOM 2322 O O . LEU A 1 289 ? -22.765 8.199 42.986 1.00 95.19 289 LEU A O 1
ATOM 2326 N N . ALA A 1 290 ? -21.095 7.120 41.939 1.00 90.50 290 ALA A N 1
ATOM 2327 C CA . ALA A 1 290 ? -21.189 5.905 42.748 1.00 90.50 290 ALA A CA 1
ATOM 2328 C C . ALA A 1 290 ? -20.940 6.191 44.241 1.00 90.50 290 ALA A C 1
ATOM 2330 O O . ALA A 1 290 ? -21.734 5.789 45.096 1.00 90.50 290 ALA A O 1
ATOM 2331 N N . ALA A 1 291 ? -19.896 6.959 44.564 1.00 90.00 291 ALA A N 1
ATOM 2332 C CA . ALA A 1 291 ? -19.607 7.387 45.932 1.00 90.00 291 ALA A CA 1
ATOM 2333 C C . ALA A 1 291 ? -20.748 8.223 46.537 1.00 90.00 291 ALA A C 1
ATOM 2335 O O . ALA A 1 291 ? -21.077 8.069 47.713 1.00 90.00 291 ALA A O 1
ATOM 2336 N N . SER A 1 292 ? -21.399 9.066 45.731 1.00 92.94 292 SER A N 1
ATOM 2337 C CA . SER A 1 292 ? -22.553 9.865 46.160 1.00 92.94 292 SER A CA 1
ATOM 2338 C C . SER A 1 292 ? -23.754 8.988 46.524 1.00 92.94 292 SER A C 1
ATOM 2340 O O . SER A 1 292 ? -24.429 9.253 47.519 1.00 92.94 292 SER A O 1
ATOM 2342 N N . VAL A 1 293 ? -23.997 7.907 45.771 1.00 90.88 293 VAL A N 1
ATOM 2343 C CA . VAL A 1 293 ? -25.028 6.912 46.108 1.00 90.88 293 VAL A CA 1
ATOM 2344 C C . VAL A 1 293 ? -24.697 6.226 47.431 1.00 90.88 293 VAL A C 1
ATOM 2346 O O . VAL A 1 293 ? -25.565 6.140 48.293 1.00 90.88 293 VAL A O 1
ATOM 2349 N N . VAL A 1 294 ? -23.447 5.800 47.639 1.00 88.75 294 VAL A N 1
ATOM 2350 C CA . VAL A 1 294 ? -23.010 5.211 48.919 1.00 88.75 294 VAL A CA 1
ATOM 2351 C C . VAL A 1 294 ? -23.221 6.192 50.076 1.00 88.75 294 VAL A C 1
ATOM 2353 O O . VAL A 1 294 ? -23.752 5.804 51.117 1.00 88.75 294 VAL A O 1
ATOM 2356 N N . GLY A 1 295 ? -22.884 7.470 49.875 1.00 88.31 295 GLY A N 1
ATOM 2357 C CA . GLY A 1 295 ? -23.109 8.537 50.851 1.00 88.31 295 GLY A CA 1
ATOM 2358 C C . GLY A 1 295 ? -24.581 8.702 51.241 1.00 88.31 295 GLY A C 1
ATOM 2359 O O . GLY A 1 295 ? -24.887 8.909 52.412 1.00 88.31 295 GLY A O 1
ATOM 2360 N N . ALA A 1 296 ? -25.521 8.509 50.309 1.00 92.12 296 ALA A N 1
ATOM 2361 C CA . ALA A 1 296 ? -26.952 8.539 50.623 1.00 92.12 296 ALA A CA 1
ATOM 2362 C C . ALA A 1 296 ? -27.395 7.418 51.593 1.00 92.12 296 ALA A C 1
ATOM 2364 O O . ALA A 1 296 ? -28.410 7.565 52.276 1.00 92.12 296 ALA A O 1
ATOM 2365 N N . PHE A 1 297 ? -26.630 6.323 51.697 1.00 90.19 297 PHE A N 1
ATOM 2366 C CA . PHE A 1 297 ? -26.877 5.196 52.607 1.00 90.19 297 PHE A CA 1
ATOM 2367 C C . PHE A 1 297 ? -25.988 5.204 53.863 1.00 90.19 297 PHE A C 1
ATOM 2369 O O . PHE A 1 297 ? -25.968 4.215 54.604 1.00 90.19 297 PHE A O 1
ATOM 2376 N N . GLU A 1 298 ? -25.296 6.312 54.159 1.00 87.88 298 GLU A N 1
ATOM 2377 C CA . GLU A 1 298 ? -24.408 6.454 55.327 1.00 87.88 298 GLU A CA 1
ATOM 2378 C C . GLU A 1 298 ? -25.089 6.021 56.638 1.00 87.88 298 GLU A C 1
ATOM 2380 O O . GLU A 1 298 ? -24.511 5.281 57.438 1.00 87.88 298 GLU A O 1
ATOM 2385 N N . GLY A 1 299 ? -26.360 6.392 56.830 1.00 89.62 299 GLY A N 1
ATOM 2386 C CA . GLY A 1 299 ? -27.135 6.006 58.011 1.00 89.62 299 GLY A CA 1
ATOM 2387 C C . GLY A 1 299 ? -27.266 4.488 58.182 1.00 89.62 299 GLY A C 1
ATOM 2388 O O . GLY A 1 299 ? -27.092 3.977 59.287 1.00 89.62 299 GLY A O 1
ATOM 2389 N N . THR A 1 300 ? -27.506 3.745 57.101 1.00 88.69 300 THR A N 1
ATOM 2390 C CA . THR A 1 300 ? -27.593 2.276 57.122 1.00 88.69 300 THR A CA 1
ATOM 2391 C C . THR A 1 300 ? -26.224 1.637 57.350 1.00 88.69 300 THR A C 1
ATOM 2393 O O . THR A 1 300 ? -26.102 0.702 58.142 1.00 88.69 300 THR A O 1
ATOM 2396 N N . ILE A 1 301 ? -25.181 2.174 56.713 1.00 88.75 301 ILE A N 1
ATOM 2397 C CA . ILE A 1 301 ? -23.800 1.697 56.870 1.00 88.75 301 ILE A CA 1
ATOM 2398 C C . ILE A 1 301 ? -23.337 1.865 58.323 1.00 88.75 301 ILE A C 1
ATOM 2400 O O . ILE A 1 301 ? -22.695 0.972 58.873 1.00 88.75 301 ILE A O 1
ATOM 2404 N N . SER A 1 302 ? -23.732 2.958 58.986 1.00 89.00 302 SER A N 1
ATOM 2405 C CA . SER A 1 302 ? -23.404 3.208 60.396 1.00 89.00 302 SER A CA 1
ATOM 2406 C C . SER A 1 302 ? -23.989 2.158 61.355 1.00 89.00 302 SER A C 1
ATOM 2408 O O . SER A 1 302 ? -23.398 1.868 62.394 1.00 89.00 302 SER A O 1
ATOM 2410 N N . GLN A 1 303 ? -25.130 1.555 60.997 1.00 91.94 303 GLN A N 1
ATOM 2411 C CA . GLN A 1 303 ? -25.795 0.520 61.795 1.00 91.94 303 GLN A CA 1
ATOM 2412 C C . GLN A 1 303 ? -25.169 -0.862 61.592 1.00 91.94 303 GLN A C 1
ATOM 2414 O O . GLN A 1 303 ? -25.183 -1.687 62.505 1.00 91.94 303 GLN A O 1
ATOM 2419 N N . VAL A 1 304 ? -24.621 -1.121 60.403 1.00 90.50 304 VAL A N 1
ATOM 2420 C CA . VAL A 1 304 ? -24.027 -2.407 60.029 1.00 90.50 304 VAL A CA 1
ATOM 2421 C C . VAL A 1 304 ? -22.714 -2.148 59.297 1.00 90.50 304 VAL A C 1
ATOM 2423 O O . VAL A 1 304 ? -22.628 -2.212 58.073 1.00 90.50 304 VAL A O 1
ATOM 2426 N N . VAL A 1 305 ? -21.665 -1.874 60.074 1.00 87.19 305 VAL A N 1
ATOM 2427 C CA . VAL A 1 305 ? -20.336 -1.495 59.556 1.00 87.19 305 VAL A CA 1
ATOM 2428 C C . VAL A 1 305 ? -19.745 -2.557 58.621 1.00 87.19 305 VAL A C 1
ATOM 2430 O O . VAL A 1 305 ? -19.029 -2.220 57.682 1.00 87.19 305 VAL A O 1
ATOM 2433 N N . SER A 1 306 ? -20.086 -3.836 58.816 1.00 88.00 306 SER A N 1
ATOM 2434 C CA . SER A 1 306 ? -19.639 -4.925 57.937 1.00 88.00 306 SER A CA 1
ATOM 2435 C C . SER A 1 306 ? -20.077 -4.753 56.479 1.00 88.00 306 SER A C 1
ATOM 2437 O O . SER A 1 306 ? -19.392 -5.265 55.597 1.00 88.00 306 SER A O 1
ATOM 2439 N N . LEU A 1 307 ? -21.148 -3.997 56.193 1.00 86.94 307 LEU A N 1
ATOM 2440 C CA . LEU A 1 307 ? -21.558 -3.674 54.820 1.00 86.94 307 LEU A CA 1
ATOM 2441 C C . LEU A 1 307 ? -20.453 -2.940 54.051 1.00 86.94 307 LEU A C 1
ATOM 2443 O O . LEU A 1 307 ? -20.244 -3.228 52.876 1.00 86.94 307 LEU A O 1
ATOM 2447 N N . ALA A 1 308 ? -19.699 -2.057 54.714 1.00 86.50 308 ALA A N 1
ATOM 2448 C CA . ALA A 1 308 ? -18.577 -1.352 54.093 1.00 86.50 308 ALA A CA 1
ATOM 2449 C C . ALA A 1 308 ? -17.447 -2.309 53.683 1.00 86.50 308 ALA A C 1
ATOM 2451 O O . ALA A 1 308 ? -16.799 -2.101 52.663 1.00 86.50 308 ALA A O 1
ATOM 2452 N N . THR A 1 309 ? -17.238 -3.395 54.435 1.00 86.19 309 THR A N 1
ATOM 2453 C CA . THR A 1 309 ? -16.228 -4.415 54.111 1.00 86.19 309 THR A CA 1
ATOM 2454 C C . THR A 1 309 ? -16.619 -5.250 52.889 1.00 86.19 309 THR A C 1
ATOM 2456 O O . THR A 1 309 ? -15.741 -5.719 52.170 1.00 86.19 309 THR A O 1
ATOM 2459 N N . PHE A 1 310 ? -17.919 -5.416 52.621 1.00 88.62 310 PHE A N 1
ATOM 2460 C CA . PHE A 1 310 ? -18.407 -6.138 51.442 1.00 88.62 310 PHE A CA 1
ATOM 2461 C C . PHE A 1 310 ? -18.484 -5.275 50.176 1.00 88.62 310 PHE A C 1
ATOM 2463 O O . PHE A 1 310 ? -18.504 -5.839 49.084 1.00 88.62 310 PHE A O 1
ATOM 2470 N N . MET A 1 311 ? -18.494 -3.939 50.286 1.00 87.62 311 MET A N 1
ATOM 2471 C CA . MET A 1 311 ? -18.621 -3.045 49.123 1.00 87.62 311 MET A CA 1
ATOM 2472 C C . MET A 1 311 ? -17.590 -3.313 48.016 1.00 87.62 311 MET A C 1
ATOM 2474 O O . MET A 1 311 ? -18.024 -3.460 46.877 1.00 87.62 311 MET A O 1
ATOM 2478 N N . PRO A 1 312 ? -16.273 -3.446 48.287 1.00 87.12 312 PRO A N 1
ATOM 2479 C CA . PRO A 1 312 ? -15.301 -3.700 47.221 1.00 87.12 312 PRO A CA 1
ATOM 2480 C C . PRO A 1 312 ? -15.509 -5.052 46.530 1.00 87.12 312 PRO A C 1
ATOM 2482 O O . PRO A 1 312 ? -15.281 -5.170 45.333 1.00 87.12 312 PRO A O 1
ATOM 2485 N N . ILE A 1 313 ? -15.970 -6.065 47.274 1.00 87.50 313 ILE A N 1
ATOM 2486 C CA . ILE A 1 313 ? -16.225 -7.412 46.741 1.00 87.50 313 ILE A CA 1
ATOM 2487 C C . ILE A 1 313 ? -17.433 -7.384 45.803 1.00 87.50 313 ILE A C 1
ATOM 2489 O O . ILE A 1 313 ? -17.393 -7.984 44.738 1.00 87.50 313 ILE A O 1
ATOM 2493 N N . VAL A 1 314 ? -18.503 -6.685 46.194 1.00 85.88 314 VAL A N 1
ATOM 2494 C CA . VAL A 1 314 ? -19.722 -6.568 45.381 1.00 85.88 314 VAL A CA 1
ATOM 2495 C C . VAL A 1 314 ? -19.504 -5.667 44.166 1.00 85.88 314 VAL A C 1
ATOM 2497 O O . VAL A 1 314 ? -20.056 -5.954 43.117 1.00 85.88 314 VAL A O 1
ATOM 2500 N N . ALA A 1 315 ? -18.714 -4.599 44.293 1.00 84.31 315 ALA A N 1
ATOM 2501 C CA . ALA A 1 315 ? -18.432 -3.680 43.191 1.00 84.31 315 ALA A CA 1
ATOM 2502 C C . ALA A 1 315 ? -17.464 -4.252 42.140 1.00 84.31 315 ALA A C 1
ATOM 2504 O O . ALA A 1 315 ? -17.462 -3.776 41.011 1.00 84.31 315 ALA A O 1
ATOM 2505 N N . GLY A 1 316 ? -16.618 -5.217 42.517 1.00 79.56 316 GLY A N 1
ATOM 2506 C CA . GLY A 1 316 ? -15.647 -5.847 41.618 1.00 79.56 316 GLY A CA 1
ATOM 2507 C C . GLY A 1 316 ? -16.127 -7.127 40.923 1.00 79.56 316 GLY A C 1
ATOM 2508 O O . GLY A 1 316 ? -15.363 -7.678 40.134 1.00 79.56 316 GLY A O 1
ATOM 2509 N N . MET A 1 317 ? -17.330 -7.621 41.240 1.00 78.56 317 MET A N 1
ATOM 2510 C CA . MET A 1 317 ? -18.001 -8.729 40.535 1.00 78.56 317 MET A CA 1
ATOM 2511 C C . MET A 1 317 ? -18.941 -8.188 39.464 1.00 78.56 317 MET A C 1
ATOM 2513 O O . MET A 1 317 ? -19.034 -8.850 38.410 1.00 78.56 317 MET A O 1
#